Protein AF-A0A8K1FUI1-F1 (afdb_monomer)

InterPro domains:
  IPR002654 Glycosyl transferase, family 25 [PF01755] (24-207)
  IPR002654 Glycosyl transferase, family 25 [cd06532] (44-208)
  IPR050757 Collagen-modifying Glycosyltransferase 25 [PTHR10730] (6-256)

Organism: NCBI:txid364589

Solvent-accessible surface area (backbone atoms only — not comparable to full-atom values): 14942 Å² total; per-residue (Å²): 132,82,75,80,87,71,82,58,95,86,59,90,70,81,84,71,71,61,39,45,86,89,35,74,42,28,40,34,40,35,47,80,88,43,54,69,39,48,56,52,46,54,51,52,30,49,75,68,27,40,46,67,46,81,37,79,29,46,59,19,84,77,56,50,72,69,58,42,49,75,67,47,50,30,67,34,87,88,61,49,42,90,88,77,69,37,67,86,42,47,22,30,52,11,50,33,54,33,55,49,52,51,32,51,48,32,48,76,72,61,32,64,35,31,38,41,32,46,47,61,52,41,74,39,88,63,39,67,62,55,50,46,54,46,53,50,39,35,59,76,62,69,57,86,66,14,34,33,37,29,16,67,44,70,75,51,78,89,57,86,65,48,68,42,88,88,36,76,49,33,26,42,67,62,37,39,35,60,69,47,20,33,40,38,21,31,66,27,27,45,53,58,55,74,60,51,45,46,65,45,34,64,46,51,34,54,44,54,24,33,33,45,68,34,47,88,52,65,72,68,44,66,79,49,88,74,39,81,46,44,55,34,25,44,48,75,61,40,35,44,66,68,58,54,91,74,41,95,88,53,80,67,77,44,58,56,92,89,70,64,72,63,83,87,80,117

Nearest PDB structures (foldseek):
  6wmo-assembly1_B  TM=5.244E-01  e=2.301E-04  Homo sapiens
  7jhn-assembly1_A  TM=5.207E-01  e=5.665E-04  Homo sapiens
  8tjc-assembly1_C  TM=4.744E-01  e=6.041E-04  Homo sapiens
  6wmn-assembly2_C  TM=4.768E-01  e=1.923E-03  Homo sapiens
  7jho-assembly2_B  TM=4.595E-01  e=1.011E-03  Homo sapiens

Structure (mmCIF, N/CA/C/O backbone):
data_AF-A0A8K1FUI1-F1
#
_entry.id   AF-A0A8K1FUI1-F1
#
loop_
_atom_site.group_PDB
_atom_site.id
_atom_site.type_symbol
_atom_site.label_atom_id
_atom_site.label_alt_id
_atom_site.label_comp_id
_atom_site.label_asym_id
_atom_site.label_entity_id
_atom_site.label_seq_id
_atom_site.pdbx_PDB_ins_code
_atom_site.Cartn_x
_atom_site.Cartn_y
_atom_site.Cartn_z
_atom_site.occupancy
_atom_site.B_iso_or_equiv
_atom_site.auth_seq_id
_atom_site.auth_comp_id
_atom_site.auth_asym_id
_atom_site.auth_atom_id
_atom_site.pdbx_PDB_model_num
ATOM 1 N N . LYS A 1 1 ? 28.527 -2.328 15.184 1.00 50.19 1 LYS A N 1
ATOM 2 C CA . LYS A 1 1 ? 27.088 -2.296 15.543 1.00 50.19 1 LYS A CA 1
ATOM 3 C C . LYS A 1 1 ? 26.972 -2.859 16.947 1.00 50.19 1 LYS A C 1
ATOM 5 O O . LYS A 1 1 ? 27.453 -3.965 17.151 1.00 50.19 1 LYS A O 1
ATOM 10 N N . LEU A 1 2 ? 26.447 -2.089 17.898 1.00 39.97 2 LEU A N 1
ATOM 11 C CA . LEU A 1 2 ? 26.121 -2.625 19.220 1.00 39.97 2 LEU A CA 1
ATOM 12 C C . LEU A 1 2 ? 25.032 -3.701 19.054 1.00 39.97 2 LEU A C 1
ATOM 14 O O . LEU A 1 2 ? 24.206 -3.565 18.142 1.00 39.97 2 LEU A O 1
ATOM 18 N N . PRO A 1 3 ? 25.048 -4.776 19.859 1.00 51.31 3 PRO A N 1
ATOM 19 C CA . PRO A 1 3 ? 23.951 -5.735 19.874 1.00 51.31 3 PRO A CA 1
ATOM 20 C C . PRO A 1 3 ? 22.634 -5.011 20.210 1.00 51.31 3 PRO A C 1
ATOM 22 O O . PRO A 1 3 ? 22.671 -3.943 20.832 1.00 51.31 3 PRO A O 1
ATOM 25 N N . PRO A 1 4 ? 21.471 -5.539 19.780 1.00 59.66 4 PRO A N 1
ATOM 26 C CA . PRO A 1 4 ? 20.183 -5.022 20.231 1.00 59.66 4 PRO A CA 1
ATOM 27 C C . PRO A 1 4 ? 20.194 -4.933 21.758 1.00 59.66 4 PRO A C 1
ATOM 29 O O . PRO A 1 4 ? 20.679 -5.855 22.410 1.00 59.66 4 PRO A O 1
ATOM 32 N N . ALA A 1 5 ? 19.700 -3.831 22.324 1.00 69.12 5 ALA A N 1
ATOM 33 C CA . ALA A 1 5 ? 19.534 -3.743 23.767 1.00 69.12 5 ALA A CA 1
ATOM 34 C C . ALA A 1 5 ? 18.577 -4.861 24.200 1.00 69.12 5 ALA A C 1
ATOM 36 O O . ALA A 1 5 ? 17.404 -4.852 23.824 1.00 69.12 5 ALA A O 1
ATOM 37 N N . GLU A 1 6 ? 19.094 -5.855 24.917 1.00 68.88 6 GLU A N 1
ATOM 38 C CA . GLU A 1 6 ? 18.266 -6.918 25.471 1.00 68.88 6 GLU A CA 1
ATOM 39 C C . GLU A 1 6 ? 17.552 -6.403 26.728 1.00 68.88 6 GLU A C 1
ATOM 41 O O . GLU A 1 6 ? 18.125 -5.600 27.476 1.00 68.88 6 GLU A O 1
ATOM 46 N N . PRO A 1 7 ? 16.300 -6.826 26.977 1.00 68.44 7 PRO A N 1
ATOM 47 C CA . PRO A 1 7 ? 15.613 -6.497 28.215 1.00 68.44 7 PRO A CA 1
ATOM 48 C C . PRO A 1 7 ? 16.452 -6.933 29.418 1.00 68.44 7 PRO A C 1
ATOM 50 O O . PRO A 1 7 ? 17.009 -8.031 29.435 1.00 68.44 7 PRO A O 1
ATOM 53 N N . SER A 1 8 ? 16.527 -6.083 30.445 1.00 76.81 8 SER A N 1
ATOM 54 C CA . SER A 1 8 ? 17.173 -6.467 31.700 1.00 76.81 8 SER A CA 1
ATOM 55 C C . SER A 1 8 ? 16.480 -7.710 32.269 1.00 76.81 8 SER A C 1
ATOM 57 O O . SER A 1 8 ? 15.255 -7.693 32.406 1.00 76.81 8 SER A O 1
ATOM 59 N N . PRO A 1 9 ? 17.227 -8.745 32.694 1.00 74.69 9 PRO A N 1
ATOM 60 C CA . PRO A 1 9 ? 16.634 -9.929 33.319 1.00 74.69 9 PRO A CA 1
ATOM 61 C C . PRO A 1 9 ? 15.945 -9.605 34.657 1.00 74.69 9 PRO A C 1
ATOM 63 O O . PRO A 1 9 ? 15.230 -10.439 35.202 1.00 74.69 9 PRO A O 1
ATOM 66 N N . HIS A 1 10 ? 16.144 -8.391 35.183 1.00 80.38 10 HIS A N 1
ATOM 67 C CA . HIS A 1 10 ? 15.559 -7.903 36.431 1.00 80.38 10 HIS A CA 1
ATOM 68 C C . HIS A 1 10 ? 14.267 -7.100 36.227 1.00 80.38 10 HIS A C 1
ATOM 70 O O . HIS A 1 10 ? 13.685 -6.630 37.203 1.00 80.38 10 HIS A O 1
ATOM 76 N N . VAL A 1 11 ? 13.825 -6.901 34.981 1.00 77.44 11 VAL A N 1
ATOM 77 C CA . VAL A 1 11 ? 12.587 -6.182 34.671 1.00 77.44 11 VAL A CA 1
ATOM 78 C C . VAL A 1 11 ? 11.584 -7.177 34.112 1.00 77.44 11 VAL A C 1
ATOM 80 O O . VAL A 1 11 ? 11.725 -7.669 32.996 1.00 77.44 11 VAL A O 1
ATOM 83 N N . TRP A 1 12 ? 10.548 -7.465 34.896 1.00 75.50 12 TRP A N 1
ATOM 84 C CA . TRP A 1 12 ? 9.407 -8.218 34.402 1.00 75.50 12 TRP A CA 1
ATOM 85 C C . TRP A 1 12 ? 8.519 -7.294 33.570 1.00 75.50 12 TRP A C 1
ATOM 87 O O . TRP A 1 12 ? 7.981 -6.309 34.077 1.00 75.50 12 TRP A O 1
ATOM 97 N N . VAL A 1 13 ? 8.374 -7.616 32.289 1.00 71.31 13 VAL A N 1
ATOM 98 C CA . VAL A 1 13 ? 7.429 -6.959 31.385 1.00 71.31 13 VAL A CA 1
ATOM 99 C C . VAL A 1 13 ? 6.337 -7.981 31.064 1.00 71.31 13 VAL A C 1
ATOM 101 O O . VAL A 1 13 ? 6.674 -9.090 30.641 1.00 71.31 13 VAL A O 1
ATOM 104 N N . PRO A 1 14 ? 5.044 -7.657 31.261 1.00 73.56 14 PRO A N 1
ATOM 105 C CA . PRO A 1 14 ? 3.962 -8.547 30.865 1.00 73.56 14 PRO A CA 1
ATOM 106 C C . PRO A 1 14 ? 4.088 -8.942 29.384 1.00 73.56 14 PRO A C 1
ATOM 108 O O . PRO A 1 14 ? 4.427 -8.084 28.560 1.00 73.56 14 PRO A O 1
ATOM 111 N N . PRO A 1 15 ? 3.788 -10.200 29.011 1.00 74.31 15 PRO A N 1
ATOM 112 C CA . PRO A 1 15 ? 3.730 -10.592 27.610 1.00 74.31 15 PRO A CA 1
ATOM 113 C C . PRO A 1 15 ? 2.749 -9.694 26.853 1.00 74.31 15 PRO A C 1
ATOM 115 O O . PRO A 1 15 ? 1.592 -9.550 27.253 1.00 74.31 15 PRO A O 1
ATOM 118 N N . LYS A 1 16 ? 3.203 -9.086 25.754 1.00 82.44 16 LYS A N 1
ATOM 119 C CA . LYS A 1 16 ? 2.325 -8.296 24.887 1.00 82.44 16 LYS A CA 1
ATOM 120 C C . LYS A 1 16 ? 1.349 -9.231 24.180 1.00 82.44 16 LYS A C 1
ATOM 122 O O . LYS A 1 16 ? 1.766 -10.163 23.493 1.00 82.44 16 LYS A O 1
ATOM 127 N N . VAL A 1 17 ? 0.054 -8.975 24.346 1.00 89.81 17 VAL A N 1
ATOM 128 C CA . VAL A 1 17 ? -0.991 -9.642 23.565 1.00 89.81 17 VAL A CA 1
ATOM 129 C C . VAL A 1 17 ? -0.983 -9.025 22.174 1.00 89.81 17 VAL A C 1
ATOM 131 O O . VAL A 1 17 ? -1.063 -7.805 22.038 1.00 89.81 17 VAL A O 1
ATOM 134 N N . LEU A 1 18 ? -0.837 -9.867 21.154 1.00 96.00 18 LEU A N 1
ATOM 135 C CA . LEU A 1 18 ? -0.866 -9.426 19.767 1.00 96.00 18 LEU A CA 1
ATOM 136 C C . LEU A 1 18 ? -2.294 -9.504 19.239 1.00 96.00 18 LEU A C 1
ATOM 138 O O . LEU A 1 18 ? -2.961 -10.525 19.397 1.00 96.00 18 LEU A O 1
ATOM 142 N N . ASP A 1 19 ? -2.730 -8.455 18.557 1.00 97.25 19 ASP A N 1
ATOM 143 C CA . ASP A 1 19 ? -4.001 -8.432 17.841 1.00 97.25 19 ASP A CA 1
ATOM 144 C C . ASP A 1 19 ? -3.846 -7.766 16.469 1.00 97.25 19 ASP A C 1
ATOM 146 O O . ASP A 1 19 ? -2.745 -7.430 16.033 1.00 97.25 19 ASP A O 1
ATOM 150 N N . LYS A 1 20 ? -4.960 -7.596 15.760 1.00 98.12 20 LYS A N 1
ATOM 151 C CA . LYS A 1 20 ? -4.993 -6.988 14.427 1.00 98.12 20 LYS A CA 1
ATOM 152 C C . LYS A 1 20 ? -5.564 -5.570 14.431 1.00 98.12 20 LYS A C 1
ATOM 154 O O . LYS A 1 20 ? -5.939 -5.078 13.378 1.00 98.12 20 LYS A O 1
ATOM 159 N N . MET A 1 21 ? -5.666 -4.912 15.590 1.00 96.62 21 MET A N 1
ATOM 160 C CA . MET A 1 21 ? -6.203 -3.545 15.739 1.00 96.62 21 MET A CA 1
ATOM 161 C C . MET A 1 21 ? -7.600 -3.341 15.123 1.00 96.62 21 MET A C 1
ATOM 163 O O . MET A 1 21 ? -7.906 -2.270 14.609 1.00 96.62 21 MET A O 1
ATOM 167 N N . GLY A 1 22 ? -8.431 -4.386 15.114 1.00 96.38 22 GLY A N 1
ATOM 1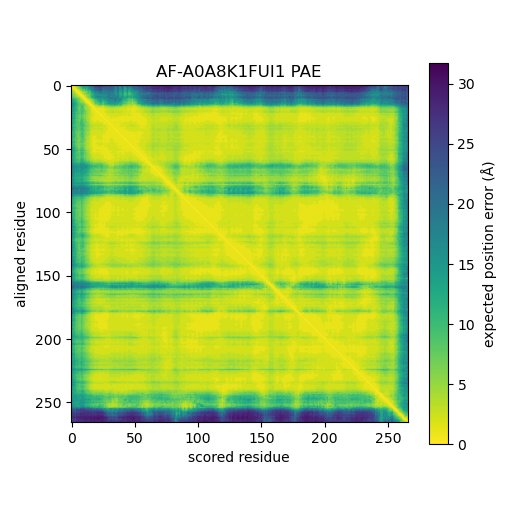68 C CA . GLY A 1 22 ? -9.753 -4.366 14.483 1.00 96.38 22 GLY A CA 1
ATOM 169 C C . GLY A 1 22 ? -9.766 -4.700 12.987 1.00 96.38 22 GLY A C 1
ATOM 170 O O . GLY A 1 22 ? -10.851 -4.875 12.438 1.00 96.38 22 GLY A O 1
ATOM 171 N N . PHE A 1 23 ? -8.613 -4.837 12.326 1.00 98.50 23 PHE A N 1
ATOM 172 C 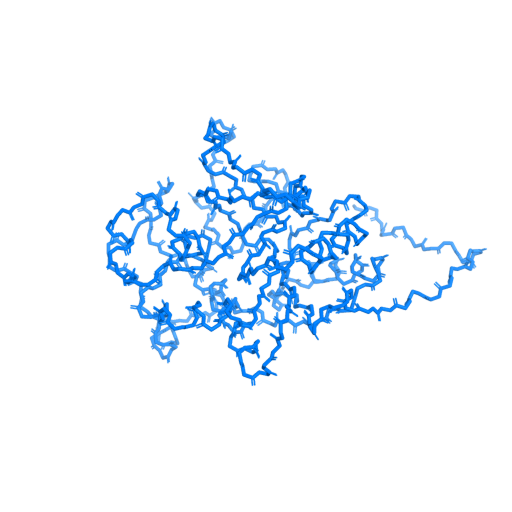CA . PHE A 1 23 ? -8.528 -5.319 10.945 1.00 98.50 23 PHE A CA 1
ATOM 173 C C . PHE A 1 23 ? -8.701 -6.840 10.862 1.00 98.50 23 PHE A C 1
ATOM 175 O O . PHE A 1 23 ? -8.344 -7.569 11.789 1.00 98.50 23 PHE A O 1
ATOM 182 N N . ASP A 1 24 ? -9.195 -7.338 9.728 1.00 98.69 24 ASP A N 1
ATOM 183 C CA . ASP A 1 24 ? -9.358 -8.782 9.520 1.00 98.69 24 ASP A CA 1
ATOM 184 C C . ASP A 1 24 ? -7.999 -9.478 9.332 1.00 98.69 24 ASP A C 1
ATOM 186 O O . ASP A 1 24 ? -7.785 -10.619 9.761 1.00 98.69 24 ASP A O 1
ATOM 190 N N . GLU A 1 25 ? -7.050 -8.771 8.711 1.00 98.81 25 GLU A N 1
ATOM 191 C CA . GLU A 1 25 ? -5.670 -9.208 8.522 1.00 98.81 25 GLU A CA 1
ATOM 192 C C . GLU A 1 25 ? -4.709 -8.015 8.456 1.00 98.81 25 GLU A C 1
ATOM 194 O O . GLU A 1 25 ? -5.036 -6.947 7.932 1.00 98.81 25 GLU A O 1
ATOM 199 N N . VAL A 1 26 ? -3.500 -8.224 8.972 1.00 98.81 26 VAL A N 1
ATOM 200 C CA . VAL A 1 26 ? -2.376 -7.297 8.829 1.00 98.81 26 VAL A CA 1
ATOM 201 C C . VAL A 1 26 ? -1.293 -8.020 8.042 1.00 98.81 26 VAL A C 1
ATOM 203 O O . VAL A 1 26 ? -0.678 -8.950 8.549 1.00 98.81 26 VAL A O 1
ATOM 206 N N . PHE A 1 27 ? -1.064 -7.628 6.799 1.00 98.88 27 PHE A N 1
ATOM 207 C CA . PHE A 1 27 ? -0.074 -8.235 5.920 1.00 98.88 27 PHE A CA 1
ATOM 208 C C . PHE A 1 27 ? 1.280 -7.535 6.054 1.00 98.88 27 PHE A C 1
ATOM 210 O O . PHE A 1 27 ? 1.350 -6.308 6.063 1.00 98.88 27 PHE A O 1
ATOM 217 N N . LEU A 1 28 ? 2.356 -8.319 6.105 1.00 98.75 28 LEU A N 1
ATOM 218 C CA . LEU A 1 28 ? 3.733 -7.839 5.996 1.00 98.75 28 LEU A CA 1
ATOM 219 C C . LEU A 1 28 ? 4.387 -8.475 4.767 1.00 98.75 28 LEU A C 1
ATOM 221 O O . LEU A 1 28 ? 4.707 -9.665 4.782 1.00 98.75 28 LEU A O 1
ATOM 225 N N . ILE A 1 29 ? 4.576 -7.676 3.721 1.00 98.62 29 ILE A N 1
ATOM 226 C CA . ILE A 1 29 ? 5.268 -8.057 2.491 1.00 98.62 29 ILE A CA 1
ATOM 227 C C . ILE A 1 29 ? 6.772 -7.990 2.751 1.00 98.62 29 ILE A C 1
ATOM 229 O O . ILE A 1 29 ? 7.298 -6.962 3.172 1.00 98.62 29 ILE A O 1
ATOM 233 N N . ASN A 1 30 ? 7.471 -9.098 2.516 1.00 98.19 30 ASN A N 1
ATOM 234 C CA . ASN A 1 30 ? 8.914 -9.188 2.711 1.00 98.19 30 ASN A CA 1
ATOM 235 C C . ASN A 1 30 ? 9.529 -10.159 1.703 1.00 98.19 30 ASN A C 1
ATOM 237 O O . ASN A 1 30 ? 9.025 -11.266 1.500 1.00 98.19 30 ASN A O 1
ATOM 241 N N . LEU A 1 31 ? 10.652 -9.766 1.105 1.00 97.00 31 LEU A N 1
ATOM 242 C CA . LEU A 1 31 ? 11.457 -10.671 0.287 1.00 97.00 31 LEU A CA 1
ATOM 243 C C . LEU A 1 31 ? 12.110 -11.729 1.175 1.00 97.00 31 LEU A C 1
ATOM 245 O O . LEU A 1 31 ? 12.765 -11.390 2.161 1.00 97.00 31 LEU A O 1
ATOM 249 N N . LEU A 1 32 ? 12.042 -13.002 0.771 1.00 95.69 32 LEU A N 1
ATOM 250 C CA . LEU A 1 32 ? 12.603 -14.120 1.541 1.00 95.69 32 LEU A CA 1
ATOM 251 C C . LEU A 1 32 ? 14.088 -13.915 1.902 1.00 95.69 32 LEU A C 1
ATOM 253 O O . LEU A 1 32 ? 14.518 -14.249 3.009 1.00 95.69 32 LEU A O 1
ATOM 257 N N . ARG A 1 33 ? 14.863 -13.311 0.990 1.00 94.88 33 ARG A N 1
ATOM 258 C CA . ARG A 1 33 ? 16.290 -13.001 1.183 1.00 94.88 33 ARG A CA 1
ATOM 259 C C . ARG A 1 33 ? 16.565 -11.855 2.171 1.00 94.88 33 ARG A C 1
ATOM 261 O O . ARG A 1 33 ? 17.688 -11.740 2.653 1.00 94.88 33 ARG A O 1
ATOM 268 N N . ARG A 1 34 ? 15.574 -11.013 2.500 1.00 95.31 34 ARG A N 1
ATOM 269 C CA . ARG A 1 34 ? 15.693 -9.866 3.425 1.00 95.31 34 ARG A CA 1
ATOM 270 C C . ARG A 1 34 ? 15.322 -10.260 4.856 1.00 95.31 34 ARG A C 1
ATOM 272 O O . ARG A 1 34 ? 14.441 -9.675 5.492 1.00 95.31 34 ARG A O 1
ATOM 279 N N . SER A 1 35 ? 16.001 -11.283 5.376 1.00 96.00 35 SER A N 1
ATOM 280 C CA . SER A 1 35 ? 15.796 -11.774 6.747 1.00 96.00 35 SER A CA 1
ATOM 281 C C . SER A 1 35 ? 16.163 -10.730 7.813 1.00 96.00 35 SER A C 1
ATOM 283 O O . SER A 1 35 ? 15.585 -10.735 8.904 1.00 96.00 35 SER A O 1
ATOM 285 N N . ASP A 1 36 ? 17.065 -9.802 7.478 1.00 94.38 36 ASP A N 1
ATOM 286 C CA . ASP A 1 36 ? 17.429 -8.621 8.263 1.00 94.38 36 ASP A CA 1
ATOM 287 C C . ASP A 1 36 ? 16.216 -7.707 8.496 1.00 94.38 36 ASP A C 1
ATOM 289 O O . ASP A 1 36 ? 15.866 -7.417 9.647 1.00 94.38 36 ASP A O 1
ATOM 293 N N . ARG A 1 37 ? 15.533 -7.313 7.411 1.00 95.25 37 ARG A N 1
ATOM 294 C CA . ARG A 1 37 ? 14.346 -6.450 7.453 1.00 95.25 37 ARG A CA 1
ATOM 295 C C . ARG A 1 37 ? 13.165 -7.156 8.100 1.00 95.25 37 ARG A C 1
ATOM 297 O O . ARG A 1 37 ? 12.533 -6.578 8.984 1.00 95.25 37 ARG A O 1
ATOM 304 N N . ARG A 1 38 ? 12.950 -8.434 7.769 1.00 96.75 38 ARG A N 1
ATOM 305 C CA . ARG A 1 38 ? 11.930 -9.278 8.407 1.00 96.75 38 ARG A CA 1
ATOM 306 C C . ARG A 1 38 ? 12.082 -9.303 9.923 1.00 96.75 38 ARG A C 1
ATOM 308 O 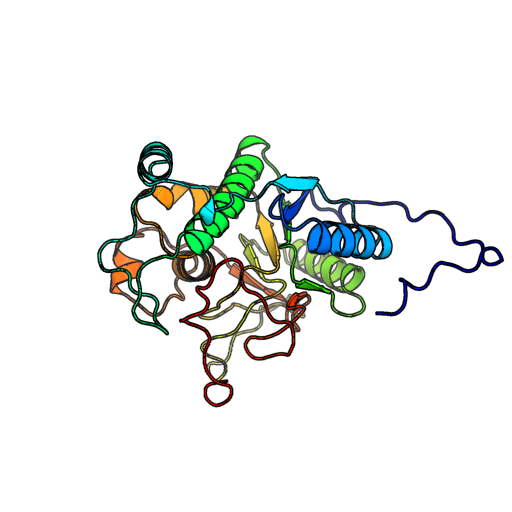O . ARG A 1 38 ? 11.130 -9.030 10.645 1.00 96.75 38 ARG A O 1
ATOM 315 N N . SER A 1 39 ? 13.285 -9.599 10.413 1.00 96.62 39 SER A N 1
ATOM 316 C CA . SER A 1 39 ? 13.547 -9.705 11.853 1.00 96.62 39 SER A CA 1
ATOM 317 C C . SER A 1 39 ? 13.332 -8.373 12.571 1.00 96.62 39 SER A C 1
ATOM 319 O O . SER A 1 39 ? 12.818 -8.347 13.687 1.00 96.62 39 SER A O 1
ATOM 321 N N . ARG A 1 40 ? 13.713 -7.258 11.934 1.00 96.00 40 ARG A N 1
ATOM 322 C CA . ARG A 1 40 ? 13.450 -5.909 12.448 1.00 96.00 40 ARG A CA 1
ATOM 323 C C . ARG A 1 40 ? 11.948 -5.643 12.548 1.00 96.00 40 ARG A C 1
ATOM 325 O O . ARG A 1 40 ? 11.487 -5.291 13.626 1.00 96.00 40 ARG A O 1
ATOM 332 N N . MET A 1 41 ? 11.202 -5.857 11.465 1.00 97.56 41 MET A N 1
ATOM 333 C CA . MET A 1 41 ? 9.764 -5.587 11.421 1.00 97.56 41 MET A CA 1
ATOM 334 C C . MET A 1 41 ? 8.965 -6.460 12.381 1.00 97.56 41 MET A C 1
ATOM 336 O O . MET A 1 41 ? 8.105 -5.936 13.080 1.00 97.56 41 MET A O 1
ATOM 340 N N . LEU A 1 42 ? 9.274 -7.756 12.488 1.00 97.12 42 LEU A N 1
ATOM 341 C CA . LEU A 1 42 ? 8.593 -8.641 13.438 1.00 97.12 42 LEU A CA 1
ATOM 342 C C . LEU A 1 42 ? 8.799 -8.192 14.890 1.00 97.12 42 LEU A C 1
ATOM 344 O O . LEU A 1 42 ? 7.834 -8.155 15.647 1.00 97.12 42 LEU A O 1
ATOM 348 N N . ARG A 1 43 ? 10.019 -7.777 15.265 1.00 95.38 43 ARG A N 1
ATOM 349 C CA . ARG A 1 43 ? 10.269 -7.192 16.593 1.00 95.38 43 ARG A CA 1
ATOM 350 C C . ARG A 1 43 ? 9.490 -5.895 16.788 1.00 95.38 43 ARG A C 1
ATOM 352 O O . ARG A 1 43 ? 8.842 -5.726 17.810 1.00 95.38 43 ARG A O 1
ATOM 359 N N . THR A 1 44 ? 9.508 -4.992 15.809 1.00 96.00 44 THR A N 1
ATOM 360 C CA . THR A 1 44 ? 8.771 -3.724 15.903 1.00 96.00 44 THR A CA 1
ATOM 361 C C . THR A 1 44 ? 7.261 -3.940 16.038 1.00 96.00 44 THR A C 1
ATOM 363 O O . THR A 1 44 ? 6.631 -3.300 16.873 1.00 96.00 44 THR A O 1
ATOM 366 N N . LEU A 1 45 ? 6.675 -4.865 15.277 1.00 96.94 45 LEU A N 1
ATOM 367 C CA . LEU A 1 45 ? 5.250 -5.191 15.363 1.00 96.94 45 LEU A CA 1
ATOM 368 C C . LEU A 1 45 ? 4.900 -5.868 16.693 1.00 96.94 45 LEU A C 1
ATOM 370 O O . LEU A 1 45 ? 3.879 -5.531 17.286 1.00 96.94 45 LEU A O 1
ATOM 374 N N . GLN A 1 46 ? 5.775 -6.734 17.212 1.00 95.50 46 GLN A N 1
ATOM 375 C CA . GLN A 1 46 ? 5.635 -7.296 18.556 1.00 95.50 46 GLN A CA 1
ATOM 376 C C . GLN A 1 46 ? 5.629 -6.194 19.625 1.00 95.50 46 GLN A C 1
ATOM 378 O O . GLN A 1 46 ? 4.779 -6.205 20.515 1.00 95.50 46 GLN A O 1
ATOM 383 N N . GLU A 1 47 ? 6.516 -5.200 19.510 1.00 93.81 47 GLU A N 1
ATOM 384 C CA . GLU A 1 47 ? 6.531 -4.047 20.412 1.00 93.81 47 GLU A CA 1
ATOM 385 C C . GLU A 1 47 ? 5.260 -3.190 20.305 1.00 93.81 47 GLU A C 1
ATOM 387 O O . GLU A 1 47 ? 4.805 -2.638 21.308 1.00 93.81 47 GLU A O 1
ATOM 392 N N . LEU A 1 48 ? 4.649 -3.115 19.125 1.00 95.31 48 LEU A N 1
ATOM 393 C CA . LEU A 1 48 ? 3.379 -2.419 18.903 1.00 95.31 48 LEU A CA 1
ATOM 394 C C . LEU A 1 48 ? 2.142 -3.261 19.273 1.00 95.31 48 LEU A C 1
ATOM 396 O O . LEU A 1 48 ? 1.023 -2.752 19.202 1.00 95.31 48 LEU A O 1
ATOM 400 N N . GLY A 1 49 ? 2.315 -4.530 19.661 1.00 96.38 49 GLY A N 1
ATOM 401 C CA . GLY A 1 49 ? 1.202 -5.439 19.945 1.00 96.38 49 GLY A CA 1
ATOM 402 C C . GLY A 1 49 ? 0.409 -5.844 18.696 1.00 96.38 49 GLY A C 1
ATOM 403 O O . GLY A 1 49 ? -0.786 -6.111 18.785 1.00 96.38 49 GLY A O 1
ATOM 404 N N . ILE A 1 50 ? 1.041 -5.839 17.520 1.00 97.88 50 ILE A N 1
ATOM 405 C CA . ILE A 1 50 ? 0.400 -6.115 16.229 1.00 97.88 50 ILE A CA 1
ATOM 406 C C . ILE A 1 50 ? 0.786 -7.518 15.761 1.00 97.88 50 ILE A C 1
ATOM 408 O O . ILE A 1 50 ? 1.962 -7.876 15.748 1.00 97.88 50 ILE A O 1
ATOM 412 N N . SER A 1 51 ? -0.207 -8.305 15.353 1.00 98.06 51 SER A N 1
ATOM 413 C CA . SER A 1 51 ? -0.055 -9.650 14.799 1.00 98.06 51 SER A CA 1
ATOM 414 C C . SER A 1 51 ? -0.055 -9.604 13.266 1.00 98.06 51 SER A C 1
ATOM 416 O O . SER A 1 51 ? -1.122 -9.434 12.671 1.00 98.06 51 SER A O 1
ATOM 418 N N . PRO A 1 52 ? 1.110 -9.734 12.601 1.00 98.12 52 PRO A N 1
ATOM 419 C CA . PRO A 1 52 ? 1.166 -9.785 11.148 1.00 98.12 52 PRO A CA 1
ATOM 420 C C . PRO A 1 52 ? 1.025 -11.206 10.596 1.00 98.12 52 PRO A C 1
ATOM 422 O O . PRO A 1 52 ? 1.553 -12.173 11.149 1.00 98.12 52 PRO A O 1
ATOM 425 N N . LYS A 1 53 ? 0.447 -11.302 9.401 1.00 98.56 53 LYS A N 1
ATOM 426 C CA . LYS A 1 53 ? 0.644 -12.402 8.464 1.00 98.56 53 LYS A CA 1
ATOM 427 C C . LYS A 1 53 ? 1.786 -12.046 7.512 1.00 98.56 53 LYS A C 1
ATOM 429 O O . LYS A 1 53 ? 1.708 -11.066 6.772 1.00 98.56 53 LYS A O 1
ATOM 434 N N . LEU A 1 54 ? 2.836 -12.862 7.499 1.00 98.38 54 LEU A N 1
ATOM 435 C CA . LEU A 1 54 ? 3.910 -12.726 6.516 1.00 98.38 54 LEU A CA 1
ATOM 436 C C . LEU A 1 54 ? 3.417 -13.103 5.117 1.00 98.38 54 LEU A C 1
ATOM 438 O O . LEU A 1 54 ? 2.772 -14.136 4.930 1.00 98.38 54 LEU A O 1
ATOM 442 N N . VAL A 1 55 ? 3.778 -12.276 4.142 1.00 98.19 55 VAL A N 1
ATOM 443 C CA . VAL A 1 55 ? 3.579 -12.519 2.716 1.00 98.19 55 VAL A CA 1
ATOM 444 C C . VAL A 1 55 ? 4.950 -12.563 2.067 1.00 98.19 55 VAL A C 1
ATOM 446 O O . VAL A 1 55 ? 5.688 -11.577 2.081 1.00 98.19 55 VAL A O 1
ATOM 449 N N . GLU A 1 56 ? 5.294 -13.720 1.508 1.00 97.88 56 GLU A N 1
ATOM 450 C CA . GLU A 1 56 ? 6.529 -13.869 0.750 1.00 97.88 56 GLU A CA 1
ATOM 451 C C . GLU A 1 56 ? 6.430 -13.056 -0.543 1.00 97.88 56 GLU A C 1
ATOM 453 O O . GLU A 1 56 ? 5.644 -13.369 -1.448 1.00 97.88 56 GLU A O 1
ATOM 458 N N . ALA A 1 57 ? 7.211 -11.980 -0.595 1.00 97.25 57 ALA A N 1
ATOM 459 C CA . ALA A 1 57 ? 7.282 -11.107 -1.748 1.00 97.25 57 ALA A CA 1
ATOM 460 C C . ALA A 1 57 ? 7.929 -11.835 -2.929 1.00 97.25 57 ALA A C 1
ATOM 462 O O . ALA A 1 57 ? 8.829 -12.663 -2.774 1.00 97.25 57 ALA A O 1
ATOM 463 N N . VAL A 1 58 ? 7.478 -11.493 -4.129 1.00 96.19 58 VAL A N 1
ATOM 464 C CA . VAL A 1 58 ? 8.057 -11.978 -5.375 1.00 96.19 58 VAL A CA 1
ATOM 465 C C . VAL A 1 58 ? 9.404 -11.300 -5.590 1.00 96.19 58 VAL A C 1
ATOM 467 O O . VAL A 1 58 ? 9.475 -10.086 -5.775 1.00 96.19 58 VAL A O 1
ATOM 470 N N . ASP A 1 59 ? 10.476 -12.090 -5.603 1.00 95.38 59 ASP A N 1
ATOM 471 C CA . ASP A 1 59 ? 11.799 -11.592 -5.965 1.00 95.38 59 ASP A CA 1
ATOM 472 C C . ASP A 1 59 ? 11.880 -11.386 -7.476 1.00 95.38 59 ASP A C 1
ATOM 474 O O . ASP A 1 59 ? 12.091 -12.319 -8.251 1.00 95.38 59 ASP A O 1
ATOM 478 N N . GLY A 1 60 ? 11.711 -10.135 -7.888 1.00 93.25 60 GLY A N 1
ATOM 479 C CA . GLY A 1 60 ? 11.781 -9.733 -9.282 1.00 93.25 60 GLY A CA 1
ATOM 480 C C . GLY A 1 60 ? 13.095 -10.096 -9.971 1.00 93.25 60 GLY A C 1
ATOM 481 O O . GLY A 1 60 ? 13.093 -10.402 -11.158 1.00 93.25 60 GLY A O 1
ATOM 482 N N . LEU A 1 61 ? 14.213 -10.127 -9.235 1.00 90.88 61 LEU A N 1
ATOM 483 C CA . LEU A 1 61 ? 15.518 -10.505 -9.792 1.00 90.88 61 LEU A CA 1
ATOM 484 C C . LEU A 1 61 ? 15.630 -12.012 -10.055 1.00 90.88 61 LEU A C 1
ATOM 486 O O . LEU A 1 61 ? 16.486 -12.431 -10.830 1.00 90.88 61 LEU A O 1
ATOM 490 N N . ALA A 1 62 ? 14.781 -12.820 -9.416 1.00 90.56 62 ALA A N 1
ATOM 491 C CA . ALA A 1 62 ? 14.702 -14.259 -9.639 1.00 90.56 62 ALA A CA 1
ATOM 492 C C . ALA A 1 62 ? 13.734 -14.635 -10.777 1.00 90.56 62 ALA A C 1
ATOM 494 O O . ALA A 1 62 ? 13.689 -15.801 -11.172 1.00 90.56 62 ALA A O 1
ATOM 495 N N . LEU A 1 63 ? 12.962 -13.674 -11.303 1.00 88.62 63 LEU A N 1
ATOM 496 C CA . LEU A 1 63 ? 12.052 -13.901 -12.421 1.00 88.62 63 LEU A CA 1
ATOM 497 C C . LEU A 1 63 ? 12.789 -13.825 -13.758 1.00 88.62 63 LEU A C 1
ATOM 499 O O . LEU A 1 63 ? 13.500 -12.865 -14.050 1.00 88.62 63 LEU A O 1
ATOM 503 N N . ASN A 1 64 ? 12.544 -14.811 -14.616 1.00 86.50 64 ASN A N 1
ATOM 504 C CA . ASN A 1 64 ? 12.918 -14.747 -16.025 1.00 86.50 64 ASN A CA 1
ATOM 505 C C . ASN A 1 64 ? 11.723 -14.356 -16.913 1.00 86.50 64 ASN A C 1
ATOM 507 O O . ASN A 1 64 ? 10.565 -14.408 -16.493 1.00 86.50 64 ASN A O 1
ATOM 511 N N . SER A 1 65 ? 11.996 -14.004 -18.172 1.00 83.12 65 SER A N 1
ATOM 512 C CA . SER A 1 65 ? 10.977 -13.526 -19.116 1.00 83.12 65 SER A CA 1
ATOM 513 C C . SER A 1 65 ? 9.818 -14.507 -19.322 1.00 83.12 65 SER A C 1
ATOM 515 O O . SER A 1 65 ? 8.673 -14.073 -19.381 1.00 83.12 65 SER A O 1
ATOM 517 N N . SER A 1 66 ? 10.086 -15.817 -19.362 1.00 86.62 66 SER A N 1
ATOM 518 C CA . SER A 1 66 ? 9.031 -16.828 -19.535 1.00 86.62 66 SER A CA 1
ATOM 519 C C . SER A 1 66 ? 8.101 -16.923 -18.322 1.00 86.62 66 SER A C 1
ATOM 521 O O . SER A 1 66 ? 6.899 -17.109 -18.477 1.00 86.62 66 SER A O 1
ATOM 523 N N . GLN A 1 67 ? 8.630 -16.735 -17.107 1.00 87.69 67 GLN A N 1
ATOM 524 C CA . GLN A 1 67 ? 7.818 -16.698 -15.888 1.00 87.69 67 GLN A CA 1
ATOM 525 C C . GLN A 1 67 ? 6.961 -15.432 -15.832 1.00 87.69 67 GLN A C 1
ATOM 527 O O . GLN A 1 67 ? 5.793 -15.506 -15.467 1.00 87.69 67 GLN A O 1
ATOM 532 N N . VAL A 1 68 ? 7.522 -14.284 -16.220 1.00 87.56 68 VAL A N 1
ATOM 533 C CA . VAL A 1 68 ? 6.788 -13.012 -16.311 1.00 87.56 68 VAL A CA 1
ATOM 534 C C . VAL A 1 68 ? 5.627 -13.136 -17.305 1.00 87.56 68 VAL A C 1
ATOM 536 O O . VAL A 1 68 ? 4.495 -12.780 -16.978 1.00 87.56 68 VAL A O 1
ATOM 539 N N . GLU A 1 69 ? 5.873 -13.720 -18.480 1.00 85.56 69 GLU A N 1
ATOM 540 C CA . GLU A 1 69 ? 4.837 -13.959 -19.489 1.00 85.56 69 GLU A CA 1
ATOM 541 C C . GLU A 1 69 ? 3.771 -14.957 -19.010 1.00 85.56 69 GLU A C 1
ATOM 543 O O . GLU A 1 69 ? 2.578 -14.705 -19.175 1.00 85.56 69 GLU A O 1
ATOM 548 N N . ALA A 1 70 ? 4.173 -16.048 -18.350 1.00 89.06 70 ALA A N 1
ATOM 549 C CA . ALA A 1 70 ? 3.249 -17.033 -17.784 1.00 89.06 70 ALA A CA 1
ATOM 550 C C . ALA A 1 70 ? 2.350 -16.450 -16.679 1.00 89.06 70 ALA A C 1
ATOM 552 O O . ALA A 1 70 ? 1.224 -16.907 -16.491 1.00 89.06 70 ALA A O 1
ATOM 553 N N . LEU A 1 71 ? 2.821 -15.418 -15.971 1.00 90.12 71 LEU A N 1
ATOM 554 C CA . LEU A 1 71 ? 2.027 -14.643 -15.013 1.00 90.12 71 LEU A CA 1
ATOM 555 C C . LEU A 1 71 ? 1.075 -13.644 -15.696 1.00 90.12 71 LEU A C 1
ATOM 557 O O . LEU A 1 71 ? 0.347 -12.932 -15.010 1.00 90.12 71 LEU A O 1
ATOM 561 N N . GLY A 1 72 ? 1.073 -13.573 -17.031 1.00 91.69 72 GLY A N 1
ATOM 562 C CA . GLY A 1 72 ? 0.252 -12.647 -17.808 1.00 91.69 72 GLY A CA 1
ATOM 563 C C . GLY A 1 72 ? 0.732 -11.199 -17.735 1.00 91.69 72 GLY A C 1
ATOM 564 O O . GLY A 1 72 ? -0.024 -10.293 -18.084 1.00 91.69 72 GLY A O 1
ATOM 565 N N . VAL A 1 73 ? 1.966 -10.969 -17.275 1.00 93.56 73 VAL A N 1
ATOM 566 C CA . VAL A 1 73 ? 2.508 -9.622 -17.110 1.00 93.56 73 VAL A CA 1
ATOM 567 C C . VAL A 1 73 ? 2.893 -9.050 -18.468 1.00 93.56 73 VAL A C 1
ATOM 569 O O . VAL A 1 73 ? 3.768 -9.562 -19.165 1.00 93.56 73 VAL A O 1
ATOM 572 N N . ARG A 1 74 ? 2.256 -7.939 -18.825 1.00 92.56 74 ARG A N 1
ATOM 573 C CA . ARG A 1 74 ? 2.591 -7.095 -19.967 1.00 92.56 74 ARG A CA 1
ATOM 574 C C . ARG A 1 74 ? 2.731 -5.672 -19.467 1.00 92.56 74 ARG A C 1
ATOM 576 O O . ARG A 1 74 ? 1.841 -5.157 -18.798 1.00 92.56 74 ARG A O 1
ATOM 583 N N . MET A 1 75 ? 3.854 -5.041 -19.782 1.00 92.00 75 MET A N 1
ATOM 584 C CA . MET A 1 75 ? 4.068 -3.637 -19.442 1.00 92.00 75 MET A CA 1
ATOM 585 C C . MET A 1 75 ? 3.081 -2.764 -20.219 1.00 92.00 75 MET A C 1
ATOM 587 O O . MET A 1 75 ? 2.765 -3.065 -21.374 1.00 92.00 75 MET A O 1
ATOM 591 N N . LEU A 1 76 ? 2.610 -1.682 -19.599 1.00 93.31 76 LEU A N 1
ATOM 592 C CA . LEU A 1 76 ? 1.810 -0.681 -20.297 1.00 93.31 76 LEU A CA 1
ATOM 593 C C . LEU A 1 76 ? 2.615 -0.133 -21.496 1.00 93.31 76 LEU A C 1
ATOM 595 O O . LEU A 1 76 ? 3.757 0.306 -21.310 1.00 93.31 76 LEU A O 1
ATOM 599 N N . PRO A 1 77 ? 2.073 -0.180 -22.728 1.00 89.00 77 PRO A N 1
ATOM 600 C CA . PRO A 1 77 ? 2.760 0.347 -23.901 1.00 89.00 77 PRO A CA 1
ATOM 601 C C . PRO A 1 77 ? 3.171 1.805 -23.695 1.00 89.00 77 PRO A C 1
ATOM 603 O O . PRO A 1 77 ? 2.401 2.600 -23.174 1.00 89.00 77 PRO A O 1
ATOM 606 N N . GLY A 1 78 ? 4.399 2.147 -24.085 1.00 86.38 78 GLY A N 1
ATOM 607 C CA . GLY A 1 78 ? 4.908 3.514 -23.952 1.00 86.38 78 GLY A CA 1
ATOM 608 C C . GLY A 1 78 ? 5.346 3.912 -22.542 1.00 86.38 78 GLY A C 1
ATOM 609 O O . GLY A 1 78 ? 5.991 4.948 -22.413 1.00 86.38 78 GLY A O 1
ATOM 610 N N . TYR A 1 79 ? 5.109 3.089 -21.508 1.00 90.38 79 TYR A N 1
ATOM 611 C CA . TYR A 1 79 ? 5.527 3.441 -20.154 1.00 90.38 79 TYR A CA 1
ATOM 612 C C . TYR A 1 79 ? 7.033 3.724 -20.077 1.00 90.38 79 TYR A C 1
ATOM 614 O O . TYR A 1 79 ? 7.892 2.940 -20.517 1.00 90.38 79 TYR A O 1
ATOM 622 N N . ARG A 1 80 ? 7.332 4.868 -19.474 1.00 87.06 80 ARG A N 1
ATOM 623 C CA . ARG A 1 80 ? 8.650 5.301 -19.039 1.00 87.06 80 ARG A CA 1
ATOM 624 C C . ARG A 1 80 ? 8.500 5.877 -17.644 1.00 87.06 80 ARG A C 1
ATOM 626 O O . ARG A 1 80 ? 7.612 6.697 -17.421 1.00 87.06 80 ARG A O 1
ATOM 633 N N . ASP A 1 81 ? 9.379 5.443 -16.751 1.00 80.31 81 ASP A N 1
ATOM 634 C CA . ASP A 1 81 ? 9.529 6.032 -15.429 1.00 80.31 81 ASP A CA 1
ATOM 635 C C . ASP A 1 81 ? 9.716 7.557 -15.568 1.00 80.31 81 ASP A C 1
ATOM 637 O O . ASP A 1 81 ? 10.619 7.973 -16.304 1.00 80.31 81 ASP A O 1
ATOM 641 N N . PRO A 1 82 ? 8.887 8.386 -14.908 1.00 75.81 82 PRO A N 1
ATOM 642 C CA . PRO A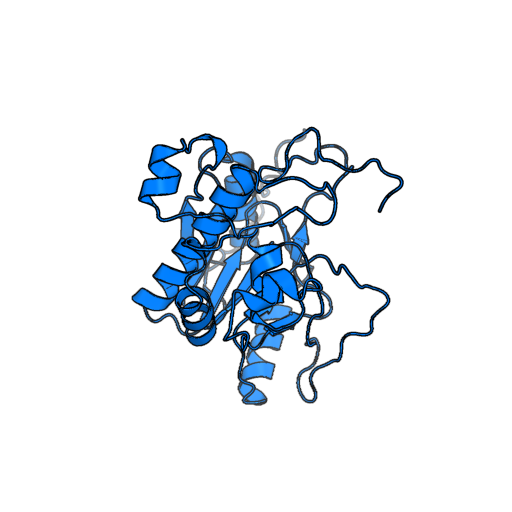 1 82 ? 8.912 9.841 -15.069 1.00 75.81 82 PRO A CA 1
ATOM 643 C C . PRO A 1 82 ? 10.237 10.503 -14.684 1.00 75.81 82 PRO A C 1
ATOM 645 O O . PRO A 1 82 ? 10.547 11.578 -15.192 1.00 75.81 82 PRO A O 1
ATOM 648 N N . PHE A 1 83 ? 11.014 9.874 -13.799 1.00 75.38 83 PHE A N 1
ATOM 649 C CA . PHE A 1 83 ? 12.243 10.448 -13.250 1.00 75.38 83 PHE A CA 1
ATOM 650 C C . PHE A 1 83 ? 13.491 10.035 -14.034 1.00 75.38 83 PHE A C 1
ATOM 652 O O . PHE A 1 83 ? 14.376 10.851 -14.269 1.00 75.38 83 PHE A O 1
ATOM 659 N N . HIS A 1 84 ? 13.561 8.782 -14.482 1.00 75.81 84 HIS A N 1
ATOM 660 C CA . HIS A 1 84 ? 14.754 8.214 -15.115 1.00 75.81 84 HIS A CA 1
ATOM 661 C C . HIS A 1 84 ? 14.546 7.834 -16.587 1.00 75.81 84 HIS A C 1
ATOM 663 O O . HIS A 1 84 ? 15.487 7.382 -17.241 1.00 75.81 84 HIS A O 1
ATOM 669 N N . GLY A 1 85 ? 13.325 7.950 -17.120 1.00 79.69 85 GLY A N 1
ATOM 670 C CA . GLY A 1 85 ? 13.018 7.649 -18.520 1.00 79.69 85 GLY A CA 1
ATOM 671 C C . GLY A 1 85 ? 13.237 6.182 -18.905 1.00 79.69 85 GLY A C 1
ATOM 672 O O . GLY A 1 85 ? 13.542 5.883 -20.061 1.00 79.69 85 GLY A O 1
ATOM 673 N N . ARG A 1 86 ? 13.119 5.251 -17.949 1.00 83.31 86 ARG A N 1
ATOM 674 C CA . ARG A 1 86 ? 13.403 3.813 -18.132 1.00 83.31 86 ARG A CA 1
ATOM 675 C C . ARG A 1 86 ? 12.130 2.954 -18.110 1.00 83.31 86 ARG A C 1
ATOM 677 O O . ARG A 1 86 ? 11.117 3.395 -17.576 1.00 83.31 86 ARG A O 1
ATOM 684 N N . PRO A 1 87 ? 12.145 1.726 -18.661 1.00 86.56 87 PRO A N 1
ATOM 685 C CA . PRO A 1 87 ? 11.062 0.764 -18.440 1.00 86.56 87 PRO A CA 1
ATOM 686 C C . PRO A 1 87 ? 11.034 0.257 -16.983 1.00 86.56 87 PRO A C 1
ATOM 688 O O . PRO A 1 87 ? 11.923 0.581 -16.186 1.00 86.56 87 PRO A O 1
ATOM 691 N N . LEU A 1 88 ? 10.036 -0.576 -16.657 1.00 89.00 88 LEU A N 1
ATOM 692 C CA . LEU A 1 88 ? 9.929 -1.229 -15.347 1.00 89.00 88 LEU A CA 1
ATOM 693 C C . LEU A 1 88 ? 11.185 -2.057 -15.062 1.00 89.00 88 LEU A C 1
ATOM 695 O O . LEU A 1 88 ? 11.635 -2.831 -15.914 1.00 89.00 88 LEU A O 1
ATOM 699 N N . THR A 1 89 ? 11.726 -1.939 -13.853 1.00 91.19 89 THR A N 1
ATOM 700 C CA . THR A 1 89 ? 12.740 -2.876 -13.374 1.00 91.19 89 THR A CA 1
ATOM 701 C C . THR A 1 89 ? 12.095 -4.220 -13.024 1.00 91.19 89 THR A C 1
ATOM 703 O O . THR A 1 89 ? 10.906 -4.291 -12.699 1.00 91.19 89 THR A O 1
ATOM 706 N N . PRO A 1 90 ? 12.882 -5.308 -12.982 1.00 92.00 90 PRO A N 1
ATOM 707 C CA . PRO A 1 90 ? 12.399 -6.560 -12.415 1.00 92.00 90 PRO A CA 1
ATOM 708 C C . PRO A 1 90 ? 11.943 -6.397 -10.956 1.00 92.00 90 PRO A C 1
ATOM 710 O O . PRO A 1 90 ? 10.936 -6.978 -10.567 1.00 92.00 90 PRO A O 1
ATOM 713 N N . GLY A 1 91 ? 12.634 -5.570 -10.162 1.00 93.56 91 GLY A N 1
ATOM 714 C CA . GLY A 1 91 ? 12.261 -5.278 -8.774 1.00 93.56 91 GLY A CA 1
ATOM 715 C C . GLY A 1 91 ? 10.877 -4.630 -8.643 1.00 93.56 91 GLY A C 1
ATOM 716 O O . GLY A 1 91 ? 10.087 -5.054 -7.805 1.00 93.56 91 GLY A O 1
ATOM 717 N N . GLU A 1 92 ? 10.539 -3.677 -9.515 1.00 94.94 92 GLU A N 1
ATOM 718 C CA . GLU A 1 92 ? 9.206 -3.059 -9.593 1.00 94.94 92 GLU A CA 1
ATOM 719 C C . GLU A 1 92 ? 8.131 -4.079 -9.984 1.00 94.94 92 GLU A C 1
ATOM 721 O O . GLU A 1 92 ? 7.053 -4.089 -9.390 1.00 94.94 92 GLU A O 1
ATOM 726 N N . VAL A 1 93 ? 8.434 -4.992 -10.917 1.00 95.19 93 VAL A N 1
ATOM 727 C CA . VAL A 1 93 ? 7.535 -6.106 -11.272 1.00 95.19 93 VAL A CA 1
ATOM 728 C C . VAL A 1 93 ? 7.296 -7.019 -10.064 1.00 95.19 93 VAL A C 1
ATOM 730 O O . VAL A 1 93 ? 6.154 -7.369 -9.765 1.00 95.19 93 VAL A O 1
ATOM 733 N N . GLY A 1 94 ? 8.356 -7.384 -9.336 1.00 96.75 94 GLY A N 1
ATOM 734 C CA . GLY A 1 94 ? 8.263 -8.197 -8.120 1.00 96.75 94 GLY A CA 1
ATOM 735 C C . GLY A 1 94 ? 7.449 -7.517 -7.015 1.00 96.75 94 GLY A C 1
ATOM 736 O O . GLY A 1 94 ? 6.571 -8.142 -6.413 1.00 96.75 94 GLY A O 1
ATOM 737 N N . CYS A 1 95 ? 7.669 -6.218 -6.802 1.00 97.06 95 CYS A N 1
ATOM 738 C CA . CYS A 1 95 ? 6.879 -5.412 -5.876 1.00 97.06 95 CYS A CA 1
ATOM 739 C C . CYS A 1 95 ? 5.394 -5.433 -6.267 1.00 97.06 95 CYS A C 1
ATOM 741 O O . CYS A 1 95 ? 4.557 -5.874 -5.477 1.00 97.06 95 CYS A O 1
ATOM 743 N N . PHE A 1 96 ? 5.068 -5.102 -7.521 1.00 97.88 96 PHE A N 1
ATOM 744 C CA . PHE A 1 96 ? 3.687 -5.106 -8.004 1.00 97.88 96 PHE A CA 1
ATOM 745 C C . PHE A 1 96 ? 2.999 -6.457 -7.785 1.00 97.88 96 PHE A C 1
ATOM 747 O O . PHE A 1 96 ? 1.901 -6.522 -7.233 1.00 97.88 96 PHE A O 1
ATOM 754 N N . LEU A 1 97 ? 3.649 -7.556 -8.182 1.00 97.88 97 LEU A N 1
ATOM 755 C CA . LEU A 1 97 ? 3.096 -8.904 -8.032 1.00 97.88 97 LEU A CA 1
ATOM 756 C C . LEU A 1 97 ? 2.869 -9.282 -6.562 1.00 97.88 97 LEU A C 1
ATOM 758 O O . LEU A 1 97 ? 1.926 -10.012 -6.255 1.00 97.88 97 LEU A O 1
ATOM 762 N N . SER A 1 98 ? 3.699 -8.775 -5.649 1.00 98.31 98 SER A N 1
ATOM 763 C CA . SER A 1 98 ? 3.546 -8.996 -4.207 1.00 98.31 98 SER A CA 1
ATOM 764 C C . SER A 1 98 ? 2.290 -8.316 -3.664 1.00 98.31 98 SER A C 1
ATOM 766 O O . SER A 1 98 ? 1.489 -8.963 -2.989 1.00 98.31 98 SER A O 1
ATOM 768 N N . HIS A 1 99 ? 2.058 -7.050 -4.025 1.00 98.69 99 HIS A N 1
ATOM 769 C CA . HIS A 1 99 ? 0.826 -6.340 -3.669 1.00 98.69 99 HIS A CA 1
ATOM 770 C C . HIS A 1 99 ? -0.403 -6.964 -4.339 1.00 98.69 99 HIS A C 1
ATOM 772 O O . HIS A 1 99 ? -1.422 -7.177 -3.681 1.00 98.69 99 HIS A O 1
ATOM 778 N N . PHE A 1 100 ? -0.292 -7.353 -5.611 1.00 98.69 100 PHE A N 1
ATOM 779 C CA . PHE A 1 100 ? -1.365 -8.022 -6.345 1.00 98.69 100 PHE A CA 1
ATOM 780 C C . PHE A 1 100 ? -1.821 -9.315 -5.656 1.00 98.69 100 PHE A C 1
ATOM 782 O O . PHE A 1 100 ? -3.023 -9.529 -5.496 1.00 98.69 100 PHE A O 1
ATOM 789 N N . ARG A 1 101 ? -0.886 -10.143 -5.164 1.00 98.56 101 ARG A N 1
ATOM 790 C CA . ARG A 1 101 ? -1.209 -11.348 -4.374 1.00 98.56 101 ARG A CA 1
ATOM 791 C C . ARG A 1 101 ? -1.981 -11.019 -3.097 1.00 98.56 101 ARG A C 1
ATOM 793 O O . ARG A 1 101 ? -2.928 -11.729 -2.766 1.00 98.56 101 ARG A O 1
ATOM 800 N N . VAL A 1 102 ? -1.620 -9.938 -2.404 1.00 98.88 102 VAL A N 1
ATOM 801 C CA . VAL A 1 102 ? -2.365 -9.472 -1.223 1.00 98.88 102 VAL A CA 1
ATOM 802 C C . VAL A 1 102 ? -3.786 -9.058 -1.605 1.00 98.88 102 VAL A C 1
ATOM 804 O O . VAL A 1 102 ? -4.736 -9.461 -0.937 1.00 98.88 102 VAL A O 1
ATOM 807 N N . TRP A 1 103 ? -3.966 -8.319 -2.703 1.00 98.88 103 TRP A N 1
ATOM 808 C CA . TRP A 1 103 ? -5.300 -7.928 -3.176 1.00 98.88 103 TRP A CA 1
ATOM 809 C C . TRP A 1 103 ? -6.152 -9.147 -3.546 1.00 98.88 103 TRP A C 1
ATOM 811 O O . TRP A 1 103 ? -7.325 -9.211 -3.171 1.00 98.88 103 TRP A O 1
ATOM 821 N N . GLN A 1 104 ? -5.564 -10.135 -4.233 1.00 98.81 104 GLN A N 1
ATOM 822 C CA . GLN A 1 104 ? -6.225 -11.406 -4.543 1.00 98.81 104 GLN A CA 1
ATOM 823 C C . GLN A 1 104 ? -6.666 -12.130 -3.274 1.00 98.81 104 GLN A C 1
ATOM 825 O O . GLN A 1 104 ? -7.799 -12.599 -3.203 1.00 98.81 104 GLN A O 1
ATOM 830 N N . GLU A 1 105 ? -5.799 -12.194 -2.263 1.00 98.88 105 GLU A N 1
ATOM 831 C CA . GLU A 1 105 ? -6.123 -12.846 -1.001 1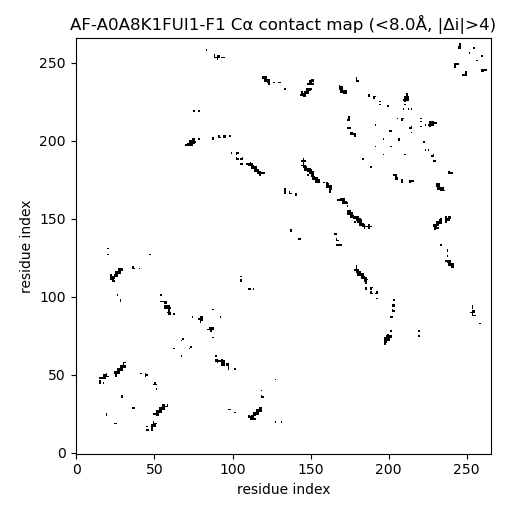.00 98.88 105 GLU A CA 1
ATOM 832 C C . GLU A 1 105 ? -7.261 -12.128 -0.259 1.00 98.88 105 GLU A C 1
ATOM 834 O O . GLU A 1 105 ? -8.200 -12.787 0.191 1.00 98.88 105 GLU A O 1
ATOM 839 N N . ILE A 1 106 ? -7.217 -10.794 -0.177 1.00 98.88 106 ILE A N 1
ATOM 840 C CA . ILE A 1 106 ? -8.288 -9.976 0.413 1.00 98.88 106 ILE A CA 1
ATOM 841 C C . ILE A 1 106 ? -9.623 -10.274 -0.273 1.00 98.88 106 ILE A C 1
ATOM 843 O O . ILE A 1 106 ? -10.617 -10.556 0.399 1.00 98.88 106 ILE A O 1
ATOM 847 N N . ALA A 1 107 ? -9.642 -10.270 -1.609 1.00 98.88 107 ALA A N 1
ATOM 848 C CA . ALA A 1 107 ? -10.847 -10.525 -2.387 1.00 98.88 107 ALA A CA 1
ATOM 849 C C . ALA A 1 107 ? -11.365 -11.963 -2.229 1.00 98.88 107 ALA A C 1
ATOM 851 O O . ALA A 1 107 ? -12.572 -12.154 -2.068 1.00 98.88 107 ALA A O 1
ATOM 852 N N . ALA A 1 108 ? -10.468 -12.954 -2.253 1.00 98.81 108 ALA A N 1
ATOM 853 C CA . ALA A 1 108 ? -10.806 -14.372 -2.158 1.00 98.81 108 ALA A CA 1
ATOM 854 C C . ALA A 1 108 ? -11.325 -14.761 -0.767 1.00 98.81 108 ALA A C 1
ATOM 856 O O . ALA A 1 108 ? -12.258 -15.553 -0.658 1.00 98.81 108 ALA A O 1
ATOM 857 N N . ARG A 1 109 ? -10.745 -14.190 0.295 1.00 98.69 109 ARG A N 1
ATOM 858 C CA . ARG A 1 109 ? -11.167 -14.425 1.685 1.00 98.69 109 ARG A CA 1
ATOM 859 C C . ARG A 1 109 ? -12.323 -13.524 2.125 1.00 98.69 109 ARG A C 1
ATOM 861 O O . ARG A 1 109 ? -12.892 -13.770 3.182 1.00 98.69 109 ARG A O 1
ATOM 868 N N . GLY A 1 110 ? -12.661 -12.492 1.351 1.00 98.69 110 GLY A N 1
ATOM 869 C CA . GLY A 1 110 ? -13.708 -11.535 1.706 1.00 98.69 110 GLY A CA 1
ATOM 870 C C . GLY A 1 110 ? -13.349 -10.660 2.911 1.00 98.69 110 GLY A C 1
ATOM 871 O O . GLY A 1 110 ? -14.232 -10.349 3.703 1.00 98.69 110 GLY A 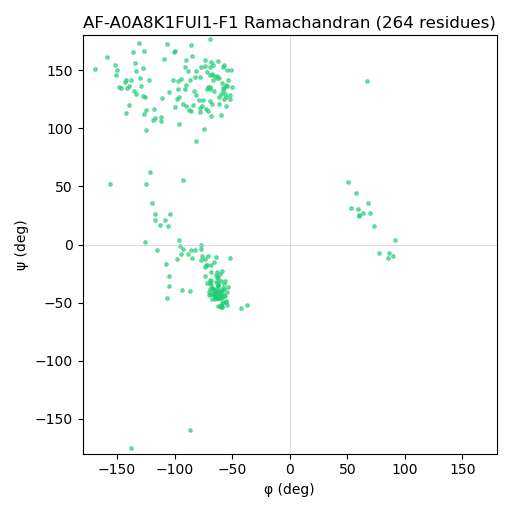O 1
ATOM 872 N N . LEU A 1 111 ? -12.073 -10.284 3.064 1.00 98.81 111 LEU A N 1
ATOM 873 C CA . LEU A 1 111 ? -11.607 -9.460 4.188 1.00 98.81 111 LEU A CA 1
ATOM 874 C C . LEU A 1 111 ? -12.126 -8.028 4.026 1.00 98.81 111 LEU A C 1
ATOM 876 O O . LEU A 1 111 ? -11.746 -7.349 3.074 1.00 98.81 111 LEU A O 1
ATOM 880 N N . GLY A 1 112 ? -12.987 -7.577 4.938 1.00 98.56 112 GLY A N 1
ATOM 881 C CA . GLY A 1 112 ? -13.645 -6.273 4.898 1.00 98.56 112 GLY A CA 1
ATOM 882 C C . GLY A 1 112 ? -12.655 -5.114 4.958 1.00 98.56 112 GLY A C 1
ATOM 883 O O . GLY A 1 112 ? -12.741 -4.195 4.139 1.00 98.56 112 GLY A O 1
ATOM 884 N N . ARG A 1 113 ? -11.680 -5.190 5.870 1.00 98.25 113 ARG A N 1
ATOM 885 C CA . ARG A 1 113 ? -10.579 -4.221 5.987 1.00 98.25 113 ARG A CA 1
ATOM 886 C C . ARG A 1 113 ? -9.266 -4.913 6.329 1.00 98.25 113 ARG A C 1
ATOM 888 O O . ARG A 1 113 ? -9.198 -5.768 7.209 1.00 98.25 113 ARG A O 1
ATOM 895 N N . SER A 1 114 ? -8.199 -4.529 5.642 1.00 98.88 114 SER A N 1
ATOM 896 C CA . SER A 1 114 ? -6.857 -5.083 5.838 1.00 98.88 114 SER A CA 1
ATOM 897 C C . SER A 1 114 ? -5.807 -3.985 5.912 1.00 98.88 114 SER A C 1
ATOM 899 O O . SER A 1 114 ? -5.947 -2.947 5.267 1.00 98.88 114 SER A O 1
ATOM 901 N N . LEU A 1 115 ? -4.738 -4.233 6.665 1.00 98.75 115 LEU A N 1
ATOM 902 C CA . LEU A 1 115 ? -3.521 -3.423 6.623 1.00 98.75 115 LEU A CA 1
ATOM 903 C C . LEU A 1 115 ? -2.459 -4.121 5.794 1.00 98.75 115 LEU A C 1
ATOM 905 O O . LEU A 1 115 ? -2.305 -5.335 5.889 1.00 98.75 115 LEU A O 1
ATOM 909 N N . VAL A 1 116 ? -1.706 -3.354 5.016 1.00 98.88 116 VAL A N 1
ATOM 910 C CA . VAL A 1 116 ? -0.576 -3.851 4.233 1.00 98.88 116 VAL A CA 1
ATOM 911 C C . VAL A 1 116 ? 0.649 -3.022 4.582 1.00 98.88 116 VAL A C 1
ATOM 913 O O . VAL A 1 116 ? 0.599 -1.796 4.512 1.00 98.88 116 VAL A O 1
ATOM 916 N N . PHE A 1 117 ? 1.732 -3.694 4.963 1.00 98.69 117 PHE A N 1
ATOM 917 C CA . PHE A 1 117 ? 3.033 -3.100 5.248 1.00 98.69 117 PHE A CA 1
ATOM 918 C C . PHE A 1 117 ? 4.113 -3.709 4.355 1.00 98.69 117 PHE A C 1
ATOM 920 O O . PHE A 1 117 ? 4.135 -4.925 4.151 1.00 98.69 117 PHE A O 1
ATOM 927 N N . GLU A 1 118 ? 5.043 -2.877 3.904 1.00 97.69 118 GLU A N 1
ATOM 928 C CA . GLU A 1 118 ? 6.355 -3.288 3.403 1.00 97.69 118 GLU A CA 1
ATOM 929 C C . GLU A 1 118 ? 7.373 -3.426 4.553 1.00 97.69 118 GLU A C 1
ATOM 931 O O . GLU A 1 118 ? 7.103 -3.099 5.715 1.00 97.69 118 GLU A O 1
ATOM 936 N N . ASP A 1 119 ? 8.560 -3.957 4.250 1.00 95.19 119 ASP A N 1
ATOM 937 C CA . ASP A 1 119 ? 9.546 -4.358 5.257 1.00 95.19 119 ASP A CA 1
ATOM 938 C C . ASP A 1 119 ? 10.594 -3.291 5.624 1.00 95.19 119 ASP A C 1
ATOM 940 O O . ASP A 1 119 ? 11.400 -3.490 6.545 1.00 95.19 119 ASP A O 1
ATOM 944 N N . ASP A 1 120 ? 10.583 -2.142 4.954 1.00 92.94 120 ASP A N 1
ATOM 945 C CA . ASP A 1 120 ? 11.603 -1.092 5.023 1.00 92.94 120 ASP A CA 1
ATOM 946 C C . ASP A 1 120 ? 11.084 0.245 5.582 1.00 92.94 120 ASP A C 1
ATOM 948 O O . ASP A 1 120 ? 11.739 1.284 5.463 1.00 92.94 120 ASP A O 1
ATOM 952 N N . LEU A 1 121 ? 9.974 0.193 6.321 1.00 94.88 121 LEU A N 1
ATOM 953 C CA . LEU A 1 121 ? 9.346 1.339 6.980 1.00 94.88 121 LEU A CA 1
ATOM 954 C C . LEU A 1 121 ? 9.648 1.447 8.484 1.00 94.88 121 LEU A C 1
ATOM 956 O O . LEU A 1 121 ? 10.105 0.501 9.132 1.00 94.88 121 LEU A O 1
ATOM 960 N N . ARG A 1 122 ? 9.354 2.602 9.073 1.00 95.94 122 ARG A N 1
ATOM 961 C CA . ARG A 1 122 ? 9.288 2.862 10.515 1.00 95.94 122 ARG A CA 1
ATOM 962 C C . ARG A 1 122 ? 7.947 3.501 10.865 1.00 95.94 122 ARG A C 1
ATOM 964 O O . ARG A 1 122 ? 7.347 4.190 10.044 1.00 95.94 122 ARG A O 1
ATOM 971 N N . PHE A 1 123 ? 7.507 3.272 12.095 1.00 97.62 123 PHE A N 1
ATOM 972 C CA . PHE A 1 123 ? 6.228 3.749 12.610 1.00 97.62 123 PHE A CA 1
ATOM 973 C C . PHE A 1 123 ? 6.404 5.080 13.338 1.00 97.62 123 PHE A C 1
ATOM 975 O O . PHE A 1 123 ? 7.404 5.280 14.031 1.00 97.62 123 PHE A O 1
ATOM 982 N N . GLU A 1 124 ? 5.427 5.968 13.191 1.00 96.50 124 GLU A N 1
ATOM 983 C CA . GLU A 1 124 ? 5.337 7.205 13.965 1.00 96.50 124 GLU A CA 1
ATOM 984 C C . GLU A 1 124 ? 5.023 6.915 15.441 1.00 96.50 124 GLU A C 1
ATOM 986 O O . GLU A 1 124 ? 4.455 5.873 15.795 1.00 96.50 124 GLU A O 1
ATOM 991 N N . VAL A 1 125 ? 5.370 7.848 16.327 1.00 93.31 125 VAL A N 1
ATOM 992 C CA . VAL A 1 125 ? 5.009 7.749 17.741 1.00 93.31 125 VAL A CA 1
ATOM 993 C C . VAL A 1 125 ? 3.486 7.683 17.869 1.00 93.31 125 VAL A C 1
ATOM 995 O O . VAL A 1 125 ? 2.742 8.367 17.162 1.00 93.31 125 VAL A O 1
ATOM 998 N N . PHE A 1 126 ? 3.016 6.822 18.775 1.00 95.25 126 PHE A N 1
ATOM 999 C CA . PHE A 1 126 ? 1.591 6.563 18.992 1.00 95.25 126 PHE A CA 1
ATOM 1000 C C . PHE A 1 126 ? 0.858 6.014 17.754 1.00 95.25 126 PHE A C 1
ATOM 1002 O O . PHE A 1 126 ? -0.359 6.150 17.659 1.00 95.25 126 PHE A O 1
ATOM 1009 N N . PHE A 1 127 ? 1.571 5.358 16.824 1.00 97.75 127 PHE A N 1
ATOM 1010 C CA . PHE A 1 127 ? 1.001 4.753 15.612 1.00 97.75 127 PHE A CA 1
ATOM 1011 C C . PHE A 1 127 ? -0.320 4.019 15.862 1.00 97.75 127 PHE A C 1
ATOM 1013 O O . PHE A 1 127 ? -1.324 4.319 15.222 1.00 97.75 127 PHE A O 1
ATOM 1020 N N . ARG A 1 128 ? -0.318 3.078 16.816 1.00 96.56 128 ARG A N 1
ATOM 1021 C CA . ARG A 1 128 ? -1.471 2.220 17.101 1.00 96.56 128 ARG A CA 1
ATOM 1022 C C . ARG A 1 128 ? -2.699 3.040 17.492 1.00 96.56 128 ARG A C 1
ATOM 1024 O O . ARG A 1 128 ? -3.733 2.900 16.857 1.00 96.56 128 ARG A O 1
ATOM 1031 N N . SER A 1 129 ? -2.580 3.913 18.493 1.00 96.69 129 SER A N 1
ATOM 1032 C CA . SER A 1 129 ? -3.716 4.713 18.962 1.00 96.69 129 SER A CA 1
ATOM 1033 C C . SER A 1 129 ? -4.192 5.708 17.906 1.00 96.69 129 SER A C 1
ATOM 1035 O O . SER A 1 129 ? -5.392 5.865 17.738 1.00 96.69 129 SER A O 1
ATOM 1037 N N . ARG A 1 130 ? -3.274 6.329 17.152 1.00 97.94 130 ARG A N 1
ATOM 1038 C CA . ARG A 1 130 ? -3.632 7.272 16.080 1.00 97.94 130 ARG A CA 1
ATOM 1039 C C . ARG A 1 130 ? -4.360 6.590 14.925 1.00 97.94 130 ARG A C 1
ATOM 1041 O O . ARG A 1 130 ? -5.297 7.160 14.381 1.00 97.94 130 ARG A O 1
ATOM 1048 N N . LEU A 1 131 ? -3.937 5.383 14.546 1.00 98.25 131 LEU A N 1
ATOM 1049 C CA . LEU A 1 131 ? -4.622 4.617 13.510 1.00 98.25 131 LEU A CA 1
ATOM 1050 C C . LEU A 1 131 ? -5.983 4.118 14.000 1.00 98.25 131 LEU A C 1
ATOM 1052 O O . LEU A 1 131 ? -6.953 4.242 13.266 1.00 98.25 131 LEU A O 1
ATOM 1056 N N . THR A 1 132 ? -6.075 3.600 15.228 1.00 97.50 132 THR A N 1
ATOM 1057 C CA . THR A 1 132 ? -7.360 3.191 15.815 1.00 97.50 132 THR A CA 1
ATOM 1058 C C . THR A 1 132 ? -8.348 4.357 15.857 1.00 97.50 132 THR A C 1
ATOM 1060 O O . THR A 1 132 ? -9.441 4.217 15.323 1.00 97.50 132 THR A O 1
ATOM 1063 N N . GLU A 1 133 ? -7.934 5.525 16.360 1.00 97.50 133 GLU A N 1
ATOM 1064 C CA . GLU A 1 133 ? -8.776 6.730 16.394 1.00 97.50 133 GLU A CA 1
ATOM 1065 C C . GLU A 1 133 ? -9.225 7.152 14.984 1.00 97.50 133 GLU A C 1
ATOM 1067 O O . GLU A 1 133 ? -10.380 7.523 14.780 1.00 97.50 133 GLU A O 1
ATOM 1072 N N . LEU A 1 134 ? -8.336 7.080 13.985 1.00 98.06 134 LEU A N 1
ATOM 1073 C CA . LEU A 1 134 ? -8.694 7.391 12.600 1.00 98.06 134 LEU A CA 1
ATOM 1074 C C . LEU A 1 134 ? -9.757 6.427 12.052 1.00 98.06 134 LEU A C 1
ATOM 1076 O O . LEU A 1 134 ? -10.695 6.864 11.387 1.00 98.06 134 LEU A O 1
ATOM 1080 N N . MET A 1 135 ? -9.613 5.126 12.320 1.00 97.94 135 MET A N 1
ATOM 1081 C CA . MET A 1 135 ? -10.578 4.119 11.873 1.00 97.94 135 MET A CA 1
ATOM 1082 C C . MET A 1 135 ? -11.936 4.274 12.567 1.00 97.94 135 MET A C 1
ATOM 1084 O O . MET A 1 135 ? -12.958 4.125 11.904 1.00 97.94 135 MET A O 1
ATOM 1088 N N . GLU A 1 136 ? -11.956 4.619 13.855 1.00 96.69 136 GLU A N 1
ATOM 1089 C CA . GLU A 1 136 ? -13.185 4.914 14.606 1.00 96.69 136 GLU A CA 1
ATOM 1090 C C . GLU A 1 136 ? -13.905 6.144 14.032 1.00 96.69 136 GLU A C 1
ATOM 1092 O O . GLU A 1 136 ? -15.095 6.079 13.737 1.00 96.69 136 GLU A O 1
ATOM 1097 N N . GLN A 1 137 ? -13.181 7.236 13.755 1.00 96.75 137 GLN A N 1
ATOM 1098 C CA . GLN A 1 137 ? -13.778 8.436 13.149 1.00 96.75 137 GLN A CA 1
ATOM 1099 C C . GLN A 1 137 ? -14.352 8.175 11.747 1.00 96.75 137 GLN A C 1
ATOM 1101 O O . GLN A 1 137 ? -15.361 8.770 11.373 1.00 96.75 137 GLN A O 1
ATOM 1106 N N . LEU A 1 138 ? -13.722 7.298 10.959 1.00 96.31 138 LEU A N 1
ATOM 1107 C CA . LEU A 1 138 ? -14.242 6.888 9.650 1.00 96.31 138 LEU A CA 1
ATOM 1108 C C . LEU A 1 138 ? -15.575 6.141 9.772 1.00 96.31 138 LEU A C 1
ATOM 1110 O O . LEU A 1 138 ? -16.493 6.403 8.993 1.00 96.31 138 LEU A O 1
ATOM 1114 N N . GLU A 1 139 ? -15.675 5.232 10.744 1.00 95.25 139 GLU A N 1
ATOM 1115 C CA . GLU A 1 139 ? -16.905 4.492 11.034 1.00 95.25 139 GLU A CA 1
ATOM 1116 C C . GLU A 1 139 ? -18.016 5.425 11.526 1.00 95.25 139 GLU A C 1
ATOM 1118 O O . GLU A 1 139 ? -19.129 5.373 11.003 1.00 95.25 139 GLU A O 1
ATOM 1123 N N . GLU A 1 140 ? -17.714 6.320 12.471 1.00 96.06 140 GLU A N 1
ATOM 1124 C CA . GLU A 1 140 ? -18.666 7.307 13.000 1.00 96.06 140 GLU A CA 1
ATOM 1125 C C . GLU A 1 140 ? -19.189 8.256 11.915 1.00 96.06 140 GLU A C 1
ATOM 1127 O O . GLU A 1 140 ? -20.375 8.589 11.892 1.00 96.06 140 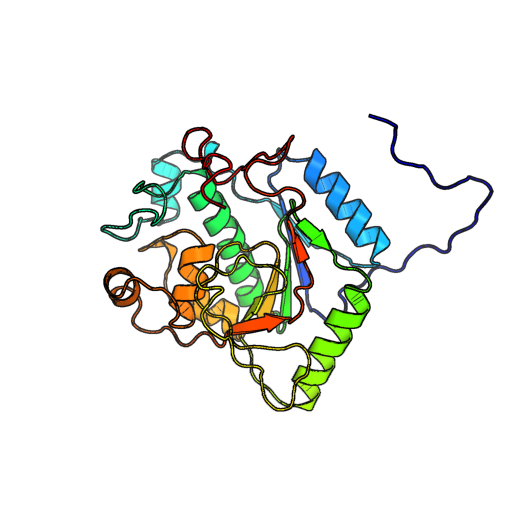GLU A O 1
ATOM 1132 N N . ALA A 1 141 ? -18.320 8.672 10.991 1.00 95.75 141 ALA A N 1
ATOM 1133 C CA . ALA A 1 141 ? -18.697 9.520 9.867 1.00 95.75 141 ALA A CA 1
ATOM 1134 C C . ALA A 1 141 ? -19.497 8.775 8.783 1.00 95.75 141 ALA A C 1
ATOM 1136 O O . ALA A 1 141 ? -20.042 9.423 7.886 1.00 95.75 141 ALA A O 1
ATOM 1137 N N . GLY A 1 142 ? -19.549 7.437 8.823 1.00 95.19 142 GLY A N 1
ATOM 1138 C CA . GLY A 1 142 ? -20.135 6.618 7.761 1.00 95.19 142 GLY A CA 1
ATOM 1139 C C . GLY A 1 142 ? -19.450 6.837 6.409 1.00 95.19 142 GLY A C 1
ATOM 1140 O O . GLY A 1 142 ? -20.109 6.782 5.369 1.00 95.19 142 GLY A O 1
ATOM 1141 N N . LEU A 1 143 ? -18.151 7.159 6.422 1.00 95.50 143 LEU A N 1
ATOM 1142 C CA . LEU A 1 143 ? -17.407 7.489 5.215 1.00 95.50 143 LEU A CA 1
ATOM 1143 C C . LEU A 1 143 ? -16.914 6.211 4.538 1.00 95.50 143 LEU A C 1
ATOM 1145 O O . LEU A 1 143 ? -16.106 5.461 5.086 1.00 95.50 143 LEU A O 1
ATOM 1149 N N . ASP A 1 144 ? -17.356 6.011 3.305 1.00 95.88 144 ASP A N 1
ATOM 1150 C CA . ASP A 1 144 ? -16.827 4.971 2.439 1.00 95.88 144 ASP A CA 1
ATOM 1151 C C . ASP A 1 144 ? -15.363 5.250 2.064 1.00 95.88 144 ASP A C 1
ATOM 1153 O O . ASP A 1 144 ? -14.966 6.386 1.807 1.00 95.88 144 ASP A O 1
ATOM 1157 N N . TRP A 1 145 ? -14.544 4.200 2.006 1.00 98.19 145 TRP A N 1
ATOM 1158 C CA . TRP A 1 145 ? -13.153 4.290 1.569 1.00 98.19 145 TRP A CA 1
ATOM 1159 C C . TRP A 1 145 ? -12.696 2.990 0.902 1.00 98.19 145 TRP A C 1
ATOM 1161 O O . TRP A 1 145 ? -13.160 1.886 1.205 1.00 98.19 145 TRP A O 1
ATOM 1171 N N . ASP A 1 146 ? -11.769 3.120 -0.040 1.00 98.81 146 ASP A N 1
ATOM 1172 C CA . ASP A 1 146 ? -11.119 1.986 -0.692 1.00 98.81 146 ASP A CA 1
ATOM 1173 C C . ASP A 1 146 ? -9.687 1.811 -0.216 1.00 98.81 146 ASP A C 1
ATOM 1175 O O . ASP A 1 146 ? -9.285 0.695 0.109 1.00 98.81 146 ASP A O 1
ATOM 1179 N N . LEU A 1 147 ? -8.935 2.909 -0.151 1.00 98.81 147 LEU A N 1
ATOM 1180 C CA . LEU A 1 147 ? -7.523 2.911 0.202 1.00 98.81 147 LEU A CA 1
ATOM 1181 C C . LEU A 1 147 ? -7.206 4.091 1.117 1.00 98.81 147 LEU A C 1
ATOM 1183 O O . LEU A 1 147 ? -7.632 5.211 0.854 1.00 98.81 147 LEU A O 1
ATOM 1187 N N . ILE A 1 148 ? -6.419 3.857 2.165 1.00 98.75 148 ILE A N 1
ATOM 1188 C CA . ILE A 1 148 ? -5.894 4.925 3.023 1.00 98.75 148 ILE A CA 1
ATOM 1189 C C . ILE A 1 148 ? -4.383 4.772 3.107 1.00 98.75 148 ILE A C 1
ATOM 1191 O O . ILE A 1 148 ? -3.888 3.816 3.705 1.00 98.75 148 ILE A O 1
ATOM 1195 N N . TYR A 1 149 ? -3.639 5.719 2.541 1.00 98.69 149 TYR A N 1
ATOM 1196 C CA . TYR A 1 149 ? -2.193 5.768 2.728 1.00 98.69 149 TYR A CA 1
ATOM 1197 C C . TYR A 1 149 ? -1.843 6.063 4.184 1.00 98.69 149 TYR A C 1
ATOM 1199 O O . TYR A 1 149 ? -2.354 7.013 4.781 1.00 98.69 149 TYR A O 1
ATOM 1207 N N . LEU A 1 150 ? -0.917 5.276 4.729 1.00 98.44 150 LEU A N 1
ATOM 1208 C CA . LEU A 1 150 ? -0.327 5.506 6.047 1.00 98.44 150 LEU A CA 1
ATOM 1209 C C . LEU A 1 150 ? 1.099 6.061 5.929 1.00 98.44 150 LEU A C 1
ATOM 1211 O O . LEU A 1 150 ? 1.532 6.809 6.803 1.00 98.44 150 LEU A O 1
ATOM 1215 N N . GLY A 1 151 ? 1.797 5.752 4.834 1.00 96.81 151 GLY A N 1
ATOM 1216 C CA . GLY A 1 151 ? 3.061 6.369 4.432 1.00 96.81 151 GLY A CA 1
ATOM 1217 C C . GLY A 1 151 ? 3.160 6.452 2.911 1.00 96.81 151 GLY A C 1
ATOM 1218 O O . GLY A 1 151 ? 2.828 5.488 2.226 1.00 96.81 151 GLY A O 1
ATOM 1219 N N . ARG A 1 152 ? 3.591 7.608 2.398 1.00 95.38 152 ARG A N 1
ATOM 1220 C CA . ARG A 1 152 ? 3.766 7.901 0.965 1.00 95.38 152 ARG A CA 1
ATOM 1221 C C . ARG A 1 152 ? 4.729 9.076 0.766 1.00 95.38 152 ARG A C 1
ATOM 1223 O O . ARG A 1 152 ? 4.905 9.882 1.682 1.00 95.38 152 ARG A O 1
ATOM 1230 N N . LYS A 1 153 ? 5.279 9.228 -0.437 1.00 93.88 153 LYS A N 1
ATOM 1231 C CA . LYS A 1 153 ? 5.966 10.439 -0.910 1.00 93.88 153 LYS A CA 1
ATOM 1232 C C . LYS A 1 153 ? 4.988 11.290 -1.707 1.00 93.88 153 LYS A C 1
ATOM 1234 O O . LYS A 1 153 ? 4.385 10.803 -2.656 1.00 93.88 153 LYS A O 1
ATOM 1239 N N . ARG A 1 154 ? 4.836 12.567 -1.356 1.00 92.31 154 ARG A N 1
ATOM 1240 C CA . ARG A 1 154 ? 4.046 13.511 -2.166 1.00 92.31 154 ARG A CA 1
ATOM 1241 C C . ARG A 1 154 ? 4.919 14.004 -3.310 1.00 92.31 154 ARG A C 1
ATOM 1243 O O . ARG A 1 154 ? 6.036 14.441 -3.049 1.00 92.31 154 ARG A O 1
ATOM 1250 N N . LEU A 1 155 ? 4.424 13.933 -4.542 1.00 90.00 155 LEU A N 1
ATOM 1251 C CA . LEU A 1 155 ? 5.167 14.427 -5.708 1.00 90.00 155 LEU A CA 1
ATOM 1252 C C . LEU A 1 155 ? 4.751 15.833 -6.146 1.00 90.00 155 LEU A C 1
ATOM 1254 O O . LEU A 1 155 ? 5.473 16.476 -6.897 1.00 90.00 155 LEU A O 1
ATOM 1258 N N . GLU A 1 156 ? 3.634 16.341 -5.626 1.00 86.25 156 GLU A N 1
ATOM 1259 C CA . GLU A 1 156 ? 3.169 17.713 -5.844 1.00 86.25 156 GLU A CA 1
ATOM 1260 C C . GLU A 1 156 ? 3.029 18.458 -4.495 1.00 86.25 156 GLU A C 1
ATOM 1262 O O . GLU A 1 156 ? 1.914 18.814 -4.118 1.00 86.25 156 GLU A O 1
ATOM 1267 N N . PRO A 1 157 ? 4.111 18.669 -3.714 1.00 77.06 157 PRO A N 1
ATOM 1268 C CA . PRO A 1 157 ? 4.010 19.210 -2.350 1.00 77.06 157 PRO A CA 1
ATOM 1269 C C . PRO A 1 157 ? 3.416 20.625 -2.291 1.00 77.06 157 PRO A C 1
ATOM 1271 O O . PRO A 1 157 ? 2.737 20.966 -1.326 1.00 77.06 157 PRO A O 1
ATOM 1274 N N . GLU A 1 158 ? 3.607 21.420 -3.345 1.00 78.38 158 GLU A N 1
ATOM 1275 C CA . GLU A 1 158 ? 3.048 22.773 -3.466 1.00 78.38 158 GLU A CA 1
ATOM 1276 C C . GLU A 1 158 ? 1.531 22.778 -3.716 1.00 78.38 158 GLU A C 1
ATOM 1278 O O . GLU A 1 158 ? 0.847 23.788 -3.532 1.00 78.38 158 GLU A O 1
ATOM 1283 N N . ARG A 1 159 ? 0.968 21.645 -4.150 1.00 81.62 159 ARG A N 1
ATOM 1284 C CA . ARG A 1 159 ? -0.458 21.521 -4.425 1.00 81.62 159 ARG A CA 1
ATOM 1285 C C . ARG A 1 159 ? -1.187 21.162 -3.137 1.00 81.62 159 ARG A C 1
ATOM 1287 O O . ARG A 1 159 ? -1.028 20.071 -2.599 1.00 81.62 159 ARG A O 1
ATOM 1294 N N . SER A 1 160 ? -2.047 22.063 -2.664 1.00 79.88 160 SER A N 1
ATOM 1295 C CA . SER A 1 160 ? -2.808 21.823 -1.437 1.00 79.88 160 SER A CA 1
ATOM 1296 C C . SER A 1 160 ? -3.724 20.604 -1.567 1.00 79.88 160 SER A C 1
ATOM 1298 O O . SER A 1 160 ? -4.637 20.560 -2.398 1.00 79.88 160 SER A O 1
ATOM 1300 N N . GLU A 1 161 ? -3.511 19.633 -0.688 1.00 89.38 161 GLU A N 1
ATOM 1301 C CA . GLU A 1 161 ? -4.420 18.515 -0.480 1.00 89.38 161 GLU A CA 1
ATOM 1302 C C . GLU A 1 161 ? -5.555 18.934 0.456 1.00 89.38 161 GLU A C 1
ATOM 1304 O O . GLU A 1 161 ? -5.378 19.739 1.371 1.00 89.38 161 GLU A O 1
ATOM 1309 N N . ARG A 1 162 ? -6.757 18.413 0.206 1.00 91.25 162 ARG A N 1
ATOM 1310 C CA . ARG A 1 162 ? -7.955 18.829 0.941 1.00 91.25 162 ARG A CA 1
ATOM 1311 C C . ARG A 1 162 ? -8.248 17.846 2.060 1.00 91.25 162 ARG A C 1
ATOM 1313 O O . ARG A 1 162 ? -8.409 16.655 1.792 1.00 91.25 162 ARG A O 1
ATOM 1320 N N . GLY A 1 163 ? -8.366 18.361 3.282 1.00 94.69 163 GLY A N 1
ATOM 1321 C CA . GLY A 1 163 ? -8.894 17.604 4.413 1.00 94.69 163 GLY A CA 1
ATOM 1322 C C . GLY A 1 163 ? -10.312 17.100 4.137 1.00 94.69 163 GLY A C 1
ATOM 1323 O O . GLY A 1 163 ? -11.052 17.695 3.347 1.00 94.69 163 GLY A O 1
ATOM 1324 N N . VAL A 1 164 ? -10.682 15.994 4.773 1.00 95.62 164 VAL A N 1
ATOM 1325 C CA . VAL A 1 164 ? -12.024 15.421 4.660 1.00 95.62 164 VAL A CA 1
ATOM 1326 C C . VAL A 1 164 ? -12.921 16.019 5.748 1.00 95.62 164 VAL A C 1
ATOM 1328 O O . VAL A 1 164 ? -12.623 15.861 6.931 1.00 95.62 164 VAL A O 1
ATOM 1331 N N . PRO A 1 165 ? -14.015 16.722 5.397 1.00 91.50 165 PRO A N 1
ATOM 1332 C CA . PRO A 1 165 ? -14.926 17.267 6.397 1.00 91.50 165 PRO A CA 1
ATOM 1333 C C . PRO A 1 165 ? -15.481 16.167 7.307 1.00 91.50 165 PRO A C 1
ATOM 1335 O O . PRO A 1 165 ? -15.906 15.123 6.825 1.00 91.50 165 PRO A O 1
ATOM 1338 N N . GLY A 1 166 ? -15.486 16.415 8.617 1.00 90.50 166 GLY A N 1
ATOM 1339 C CA . GLY A 1 166 ? -16.019 15.478 9.610 1.00 90.50 166 GLY A CA 1
ATOM 1340 C C . GLY A 1 166 ? -15.039 14.405 10.094 1.00 90.50 166 GLY A C 1
ATOM 1341 O O . GLY A 1 166 ? -15.319 13.791 11.114 1.00 90.50 166 GLY A O 1
ATOM 1342 N N . VAL A 1 167 ? -13.877 14.229 9.451 1.00 95.25 167 VAL A N 1
ATOM 1343 C CA . VAL A 1 167 ? -12.845 13.275 9.894 1.00 95.25 167 VAL A CA 1
ATOM 1344 C C . VAL A 1 167 ? -11.522 14.007 10.077 1.00 95.25 167 VAL A C 1
ATOM 1346 O O . VAL A 1 167 ? -10.950 14.552 9.130 1.00 95.25 167 VAL A O 1
ATOM 1349 N N . ARG A 1 168 ? -11.025 14.056 11.315 1.00 94.50 168 ARG A N 1
ATOM 1350 C CA . ARG A 1 168 ? -9.737 14.693 11.605 1.00 94.50 168 ARG A CA 1
ATOM 1351 C C . ARG A 1 168 ? -8.618 13.798 11.090 1.00 94.50 168 ARG A C 1
ATOM 1353 O O . ARG A 1 168 ? -8.752 12.584 11.008 1.00 94.50 168 ARG A O 1
ATOM 1360 N N . HIS A 1 169 ? -7.488 14.415 10.769 1.00 95.62 169 HIS A N 1
ATOM 1361 C CA . HIS A 1 169 ? -6.287 13.698 10.342 1.00 95.62 169 HIS A CA 1
ATOM 1362 C C . HIS A 1 169 ? -6.449 12.846 9.075 1.00 95.62 169 HIS A C 1
ATOM 1364 O O . HIS A 1 169 ? -5.699 11.892 8.867 1.00 95.62 169 HIS A O 1
ATOM 1370 N N . LEU A 1 170 ? -7.398 13.212 8.210 1.00 97.56 170 LEU A N 1
ATOM 1371 C CA . LEU A 1 170 ? -7.647 12.563 6.931 1.00 97.56 170 LEU A CA 1
ATOM 1372 C C . LEU A 1 170 ? -7.709 13.602 5.812 1.00 97.56 170 LEU A C 1
ATOM 1374 O O . LEU A 1 170 ? -8.350 14.648 5.947 1.00 97.56 170 LEU A O 1
ATOM 1378 N N . LEU A 1 171 ? -7.076 13.299 4.683 1.00 96.75 171 LEU A N 1
ATOM 1379 C CA . LEU A 1 171 ? -7.124 14.124 3.478 1.00 96.75 171 LEU A CA 1
ATOM 1380 C C . LEU A 1 171 ? -7.317 13.288 2.213 1.00 96.75 171 LEU A C 1
ATOM 1382 O O . LEU A 1 171 ? -7.119 12.072 2.215 1.00 96.75 171 LEU A O 1
ATOM 1386 N N . ARG A 1 172 ? -7.671 13.956 1.111 1.00 97.00 172 ARG A N 1
ATOM 1387 C CA . ARG A 1 172 ? -7.663 13.379 -0.240 1.00 97.00 172 ARG A CA 1
ATOM 1388 C C . ARG A 1 172 ? -6.270 13.544 -0.872 1.00 97.00 172 ARG A C 1
ATOM 1390 O O . ARG A 1 172 ? -5.872 14.692 -1.088 1.00 97.00 172 ARG A O 1
ATOM 1397 N N . PRO A 1 173 ? -5.539 12.450 -1.160 1.00 96.12 173 PRO A N 1
ATOM 1398 C CA . PRO A 1 173 ? -4.173 12.516 -1.661 1.00 96.12 173 PRO A CA 1
ATOM 1399 C C . PRO A 1 173 ? -4.118 13.008 -3.112 1.00 96.12 173 PRO A C 1
ATOM 1401 O O . PRO A 1 173 ? -5.022 12.756 -3.912 1.00 96.12 173 PRO A O 1
ATOM 1404 N N . GLY A 1 174 ? -3.034 13.703 -3.447 1.00 95.69 174 GLY A N 1
ATOM 1405 C CA . GLY A 1 174 ? -2.622 13.987 -4.821 1.00 95.69 174 GLY A CA 1
ATOM 1406 C C . GLY A 1 174 ? -1.761 12.870 -5.414 1.00 95.69 174 GLY A C 1
ATOM 1407 O O . GLY A 1 174 ? -1.749 11.735 -4.924 1.00 95.69 174 GLY A O 1
ATOM 1408 N N . TYR A 1 175 ? -1.010 13.203 -6.463 1.00 95.25 175 TYR A N 1
ATOM 1409 C CA . TYR A 1 175 ? -0.044 12.281 -7.050 1.00 95.25 175 TYR A CA 1
ATOM 1410 C C . TYR A 1 175 ? 1.042 11.905 -6.031 1.00 95.25 175 TYR A C 1
ATOM 1412 O O . TYR A 1 175 ? 1.638 12.771 -5.379 1.00 95.25 175 TYR A O 1
ATOM 1420 N N . SER A 1 176 ? 1.239 10.604 -5.835 1.00 94.19 176 SER A N 1
ATOM 1421 C CA . SER A 1 176 ? 1.982 10.073 -4.695 1.00 94.19 176 SER A CA 1
ATOM 1422 C C . SER A 1 176 ? 2.806 8.864 -5.093 1.00 94.19 176 SER A C 1
ATOM 1424 O O . SER A 1 176 ? 2.302 8.014 -5.808 1.00 94.19 176 SER A O 1
ATOM 1426 N N . TYR A 1 177 ? 4.023 8.773 -4.570 1.00 92.62 177 TYR A N 1
ATOM 1427 C CA . TYR A 1 177 ? 4.897 7.606 -4.678 1.00 92.62 177 TYR A CA 1
ATOM 1428 C C . TYR A 1 177 ? 4.980 6.846 -3.356 1.00 92.62 177 TYR A C 1
ATOM 1430 O O . TYR A 1 177 ? 4.527 7.338 -2.319 1.00 92.62 177 TYR A O 1
ATOM 1438 N N . TRP A 1 178 ? 5.622 5.680 -3.402 1.00 91.44 178 TRP A N 1
ATOM 1439 C CA . TRP A 1 178 ? 5.766 4.722 -2.308 1.00 91.44 178 TRP A CA 1
ATOM 1440 C C . TRP A 1 178 ? 4.462 4.039 -1.875 1.00 91.44 178 TRP A C 1
ATOM 1442 O O . TRP A 1 178 ? 3.407 4.656 -1.720 1.00 91.44 178 TRP A O 1
ATOM 1452 N N . SER A 1 179 ? 4.576 2.746 -1.578 1.00 85.75 179 SER A N 1
ATOM 1453 C CA . SER A 1 179 ? 3.517 1.898 -1.021 1.00 85.75 179 SER A CA 1
ATOM 1454 C C . SER A 1 179 ? 3.861 1.351 0.372 1.00 85.75 179 SER A C 1
ATOM 1456 O O . SER A 1 179 ? 3.285 0.344 0.780 1.00 85.75 179 SER A O 1
ATOM 1458 N N . LEU A 1 180 ? 4.717 2.073 1.127 1.00 92.19 180 LEU A N 1
ATOM 1459 C CA . LEU A 1 180 ? 5.250 1.703 2.456 1.00 92.19 180 LEU A CA 1
ATOM 1460 C C . LEU A 1 180 ? 4.216 0.989 3.329 1.00 92.19 180 LEU A C 1
ATOM 1462 O O . LEU A 1 180 ? 4.462 -0.086 3.866 1.00 92.19 180 LEU A O 1
ATOM 1466 N N . GLY A 1 181 ? 3.040 1.595 3.473 1.00 97.56 181 GLY A N 1
ATOM 1467 C CA . GLY A 1 181 ? 1.899 0.898 4.027 1.00 97.56 181 GLY A CA 1
ATOM 1468 C C . GLY A 1 181 ? 0.598 1.659 3.862 1.00 97.56 181 GLY A C 1
ATOM 1469 O O . GLY A 1 181 ? 0.563 2.895 3.816 1.00 97.56 181 GLY A O 1
ATOM 1470 N N . TYR A 1 182 ? -0.483 0.897 3.771 1.00 98.81 182 TYR A N 1
ATOM 1471 C CA . TYR A 1 182 ? -1.826 1.409 3.542 1.00 98.81 182 TYR A CA 1
ATOM 1472 C C . TYR A 1 182 ? -2.885 0.485 4.152 1.00 98.81 182 TYR A C 1
ATOM 1474 O O . TYR A 1 182 ? -2.674 -0.721 4.308 1.00 98.81 182 TYR A O 1
ATOM 1482 N N . ALA A 1 183 ? -4.045 1.052 4.476 1.00 98.81 183 ALA A N 1
ATOM 1483 C CA . ALA A 1 183 ? -5.259 0.277 4.692 1.00 98.81 183 ALA A CA 1
ATOM 1484 C C . ALA A 1 183 ? -5.971 0.062 3.352 1.00 98.81 183 ALA A C 1
ATOM 1486 O O . ALA A 1 183 ? -6.010 0.966 2.516 1.00 98.81 183 ALA A O 1
ATOM 1487 N N . LEU A 1 184 ? -6.539 -1.125 3.151 1.00 98.88 184 LEU A N 1
ATOM 1488 C CA . LEU A 1 184 ? -7.287 -1.492 1.949 1.00 98.88 184 LEU A CA 1
ATOM 1489 C C . LEU A 1 184 ? -8.596 -2.176 2.342 1.00 98.88 184 LEU A C 1
ATOM 1491 O O . LEU A 1 184 ? -8.594 -3.120 3.137 1.00 98.88 184 LEU A O 1
ATOM 1495 N N . SER A 1 185 ? -9.706 -1.706 1.780 1.00 98.88 185 SER A N 1
ATOM 1496 C CA . SER A 1 185 ? -11.008 -2.346 1.955 1.00 98.88 185 SER A CA 1
ATOM 1497 C C . SER A 1 185 ? -11.213 -3.474 0.941 1.00 98.88 185 SER A C 1
ATOM 1499 O O . SER A 1 185 ? -10.561 -3.525 -0.110 1.00 98.88 185 SER A O 1
ATOM 1501 N N . LEU A 1 186 ? -12.172 -4.366 1.208 1.00 98.88 186 LEU A N 1
ATOM 1502 C CA . LEU A 1 186 ? -12.586 -5.396 0.247 1.00 98.88 186 LEU A CA 1
ATOM 1503 C C . LEU A 1 186 ? -12.984 -4.793 -1.109 1.00 98.88 186 LEU A C 1
ATOM 1505 O O . LEU A 1 186 ? -12.670 -5.341 -2.170 1.00 98.88 186 LEU A O 1
ATOM 1509 N N . ARG A 1 187 ? -13.701 -3.663 -1.068 1.00 98.81 187 ARG A N 1
ATOM 1510 C CA . ARG A 1 187 ? -14.156 -2.931 -2.254 1.00 98.81 187 ARG A CA 1
ATOM 1511 C C . ARG A 1 187 ? -12.959 -2.396 -3.037 1.00 98.81 187 ARG A C 1
ATOM 1513 O O . ARG A 1 187 ? -12.896 -2.617 -4.247 1.00 98.81 187 ARG A O 1
ATOM 1520 N N . GLY A 1 188 ? -11.984 -1.808 -2.343 1.00 98.81 188 GLY A N 1
ATOM 1521 C CA . GLY A 1 188 ? -10.737 -1.335 -2.935 1.00 98.81 188 GLY A CA 1
ATOM 1522 C C . GLY A 1 188 ? -9.959 -2.453 -3.619 1.00 98.81 188 GLY A C 1
ATOM 1523 O O . GLY A 1 188 ? -9.649 -2.342 -4.803 1.00 98.81 188 GLY A O 1
ATOM 1524 N N . ALA A 1 189 ? -9.732 -3.577 -2.932 1.00 98.88 189 ALA A N 1
ATOM 1525 C CA . ALA A 1 189 ? -9.043 -4.732 -3.513 1.00 98.88 189 ALA A CA 1
ATOM 1526 C C . ALA A 1 189 ? -9.731 -5.232 -4.795 1.00 98.88 189 ALA A C 1
ATOM 1528 O O . ALA A 1 189 ? -9.074 -5.462 -5.809 1.00 98.88 189 ALA A O 1
ATOM 1529 N N . ARG A 1 190 ? -11.066 -5.334 -4.792 1.00 98.88 190 ARG A N 1
ATOM 1530 C CA . ARG A 1 190 ? -11.837 -5.734 -5.981 1.00 98.88 190 ARG A CA 1
ATOM 1531 C C . ARG A 1 190 ? -11.716 -4.731 -7.127 1.00 98.88 190 ARG A C 1
ATOM 1533 O O . ARG A 1 190 ? -11.567 -5.165 -8.265 1.00 98.88 190 ARG A O 1
ATOM 1540 N N . LYS A 1 191 ? -11.745 -3.422 -6.851 1.00 98.81 191 LYS A N 1
ATOM 1541 C CA . LYS A 1 191 ? -11.538 -2.376 -7.871 1.00 98.81 191 LYS A CA 1
ATOM 1542 C C . LYS A 1 191 ? -10.144 -2.469 -8.500 1.00 98.81 191 LYS A C 1
ATOM 1544 O O . LYS A 1 191 ? -10.036 -2.441 -9.722 1.00 98.81 191 LYS A O 1
ATOM 1549 N N . LEU A 1 192 ? -9.100 -2.643 -7.684 1.00 98.75 192 LEU A N 1
ATOM 1550 C CA . LEU A 1 192 ? -7.719 -2.788 -8.160 1.00 98.75 192 LEU A CA 1
ATOM 1551 C C . LEU A 1 192 ? -7.541 -4.036 -9.038 1.00 98.75 192 LEU A C 1
ATOM 1553 O O . LEU A 1 192 ? -6.903 -3.965 -10.085 1.00 98.75 192 LEU A O 1
ATOM 1557 N N . LEU A 1 193 ? -8.138 -5.169 -8.654 1.00 98.62 193 LEU A N 1
ATOM 1558 C CA . LEU A 1 193 ? -8.095 -6.403 -9.449 1.00 98.62 193 LEU A CA 1
ATOM 1559 C C . LEU A 1 193 ? -8.894 -6.287 -10.754 1.00 98.62 193 LEU A C 1
ATOM 1561 O O . LEU A 1 193 ? -8.414 -6.713 -11.803 1.00 98.62 193 LEU A O 1
ATOM 1565 N N . ALA A 1 194 ? -10.087 -5.686 -10.704 1.00 98.38 194 ALA A N 1
ATOM 1566 C CA . ALA A 1 194 ? -10.958 -5.492 -11.866 1.00 98.38 194 ALA A CA 1
ATOM 1567 C C . ALA A 1 194 ? -10.363 -4.546 -12.922 1.00 98.38 194 ALA A C 1
ATOM 1569 O O . ALA A 1 194 ? -10.827 -4.524 -14.058 1.00 98.38 194 ALA A O 1
ATOM 1570 N N . ALA A 1 195 ? -9.329 -3.779 -12.567 1.00 97.81 195 ALA A N 1
ATOM 1571 C CA . ALA A 1 195 ? -8.568 -2.976 -13.515 1.00 97.81 195 ALA A CA 1
ATOM 1572 C C . ALA A 1 195 ? -7.694 -3.821 -14.462 1.00 97.81 195 ALA A C 1
ATOM 1574 O O . ALA A 1 195 ? -7.142 -3.263 -15.411 1.00 97.81 195 ALA A O 1
ATOM 1575 N N . GLU A 1 196 ? -7.559 -5.129 -14.203 1.00 97.31 196 GLU A N 1
ATOM 1576 C CA . GLU A 1 196 ? -6.717 -6.078 -14.942 1.00 97.31 196 GLU A CA 1
ATOM 1577 C C . GLU A 1 196 ? -5.270 -5.579 -15.116 1.00 97.31 196 GLU A C 1
ATOM 1579 O O . GLU A 1 196 ? -4.750 -5.501 -16.234 1.00 97.31 196 GLU A O 1
ATOM 1584 N N . PRO A 1 197 ? -4.586 -5.205 -14.017 1.00 96.81 197 PRO A N 1
ATOM 1585 C CA . PRO A 1 197 ? -3.330 -4.472 -14.112 1.00 96.81 197 PRO A CA 1
ATOM 1586 C C . PRO A 1 197 ? -2.175 -5.293 -14.686 1.00 96.81 197 PRO A C 1
ATOM 1588 O O . PRO A 1 197 ? -1.240 -4.717 -15.232 1.00 96.81 197 PRO A O 1
ATOM 1591 N N . LEU A 1 198 ? -2.224 -6.629 -14.606 1.00 96.88 198 LEU A N 1
ATOM 1592 C CA . LEU A 1 198 ? -1.139 -7.472 -15.115 1.00 96.88 198 LEU A CA 1
ATOM 1593 C C . LEU A 1 198 ? -0.949 -7.308 -16.627 1.00 96.88 198 LEU A C 1
ATOM 1595 O O . LEU A 1 198 ? 0.186 -7.290 -17.082 1.00 96.88 198 LEU A O 1
ATOM 1599 N N . GLY A 1 199 ? -2.020 -7.095 -17.398 1.00 95.38 199 GLY A N 1
ATOM 1600 C CA . GLY A 1 199 ? -1.938 -6.905 -18.851 1.00 95.38 199 GLY A CA 1
ATOM 1601 C C . GLY A 1 199 ? -1.466 -5.515 -19.300 1.00 95.38 199 GLY A C 1
ATOM 1602 O O . GLY A 1 199 ? -1.342 -5.279 -20.502 1.00 95.38 199 GLY A O 1
ATOM 1603 N N . LYS A 1 200 ? -1.252 -4.590 -18.359 1.00 94.69 200 LYS A N 1
ATOM 1604 C CA . LYS A 1 200 ? -0.893 -3.183 -18.599 1.00 94.69 200 LYS A CA 1
ATOM 1605 C C . LYS A 1 200 ? -0.169 -2.600 -17.382 1.00 94.69 200 LYS A C 1
ATOM 1607 O O . LYS A 1 200 ? -0.559 -1.578 -16.822 1.00 94.69 200 LYS A O 1
ATOM 1612 N N . MET A 1 201 ? 0.867 -3.307 -16.949 1.00 96.31 201 MET A N 1
ATOM 1613 C CA . MET A 1 201 ? 1.567 -3.049 -15.700 1.00 96.31 201 MET A CA 1
ATOM 1614 C C . MET A 1 201 ? 2.407 -1.771 -15.774 1.00 96.31 201 MET A C 1
ATOM 1616 O O . MET A 1 201 ? 3.173 -1.564 -16.718 1.00 96.31 201 MET A O 1
ATOM 1620 N N . ILE A 1 202 ? 2.282 -0.971 -14.721 1.00 96.31 202 ILE A N 1
ATOM 1621 C CA . ILE A 1 202 ? 3.180 0.113 -14.306 1.00 96.31 202 ILE A CA 1
ATOM 1622 C C . ILE A 1 202 ? 3.558 -0.142 -12.833 1.00 96.31 202 ILE A C 1
ATOM 1624 O O . ILE A 1 202 ? 2.922 -1.006 -12.219 1.00 96.31 202 ILE A O 1
ATOM 1628 N N . PRO A 1 203 ? 4.576 0.517 -12.249 1.00 95.94 203 PRO A N 1
ATOM 1629 C CA . PRO A 1 203 ? 4.897 0.358 -10.830 1.00 95.94 203 PRO A CA 1
ATOM 1630 C C . PRO A 1 203 ? 3.674 0.553 -9.930 1.00 95.94 203 PRO A C 1
ATOM 1632 O O . PRO A 1 203 ? 2.737 1.273 -10.275 1.00 95.94 203 PRO A O 1
ATOM 1635 N N . VAL A 1 204 ? 3.643 -0.126 -8.782 1.00 97.06 204 VAL A N 1
ATOM 1636 C CA . VAL A 1 204 ? 2.451 -0.131 -7.916 1.00 97.06 204 VAL A CA 1
ATOM 1637 C C . VAL A 1 204 ? 2.118 1.269 -7.403 1.00 97.06 204 VAL A C 1
ATOM 1639 O O . VAL A 1 204 ? 0.950 1.639 -7.322 1.00 97.06 204 VAL A O 1
ATOM 1642 N N . ASP A 1 205 ? 3.136 2.071 -7.125 1.00 94.44 205 ASP A N 1
ATOM 1643 C CA . ASP A 1 205 ? 3.014 3.446 -6.668 1.00 94.44 205 ASP A CA 1
ATOM 1644 C C . ASP A 1 205 ? 2.658 4.439 -7.783 1.00 94.44 205 ASP A C 1
ATOM 1646 O O . ASP A 1 205 ? 2.165 5.515 -7.477 1.00 94.44 205 ASP A O 1
ATOM 1650 N N . GLU A 1 206 ? 2.766 4.048 -9.053 1.00 95.69 206 GLU A N 1
ATOM 1651 C CA . GLU A 1 206 ? 2.164 4.757 -10.192 1.00 95.69 206 GLU A CA 1
ATOM 1652 C C . GLU A 1 206 ? 0.715 4.309 -10.435 1.00 95.69 206 GLU A C 1
ATOM 1654 O O . GLU A 1 206 ? -0.191 5.105 -10.704 1.00 95.69 206 GLU A O 1
ATOM 1659 N N . PHE A 1 207 ? 0.470 3.006 -10.299 1.00 97.75 207 PHE A N 1
ATOM 1660 C CA . PHE A 1 207 ? -0.836 2.401 -10.518 1.00 97.75 207 PHE A CA 1
ATOM 1661 C C . PHE A 1 207 ? -1.873 2.873 -9.502 1.00 97.75 207 PHE A C 1
ATOM 1663 O O . PHE A 1 207 ? -2.996 3.191 -9.888 1.00 97.75 207 PHE A O 1
ATOM 1670 N N . LEU A 1 208 ? -1.527 2.957 -8.215 1.00 98.12 208 LEU A N 1
ATOM 1671 C CA . LEU A 1 208 ? -2.486 3.371 -7.191 1.00 98.12 208 LEU A CA 1
ATOM 1672 C C . LEU A 1 208 ? -3.030 4.798 -7.450 1.00 98.12 208 LEU A C 1
ATOM 1674 O O . LEU A 1 208 ? -4.252 4.913 -7.571 1.00 98.12 208 LEU A O 1
ATOM 1678 N N . PRO A 1 209 ? -2.207 5.856 -7.639 1.00 97.19 209 PRO A N 1
ATOM 1679 C CA . PRO A 1 209 ? -2.678 7.187 -8.046 1.00 97.19 209 PRO A CA 1
ATOM 1680 C C . PRO A 1 209 ? -3.457 7.229 -9.341 1.00 97.19 209 PRO A C 1
ATOM 1682 O O . PRO A 1 209 ? -4.392 8.025 -9.468 1.00 97.19 209 PRO A O 1
ATOM 1685 N N . LEU A 1 210 ? -3.107 6.374 -10.297 1.00 97.38 210 LEU A N 1
ATOM 1686 C CA . LEU A 1 210 ? -3.876 6.246 -11.522 1.00 97.38 210 LEU A CA 1
ATOM 1687 C C . LEU A 1 210 ? -5.301 5.792 -11.199 1.00 97.38 210 LEU A C 1
ATOM 1689 O O . LEU A 1 210 ? -6.260 6.395 -11.675 1.00 97.38 210 LEU A O 1
ATOM 1693 N N . MET A 1 211 ? -5.462 4.799 -10.327 1.00 98.44 211 MET A N 1
ATOM 1694 C CA . MET A 1 211 ? -6.770 4.247 -9.979 1.00 98.44 211 MET A CA 1
ATOM 1695 C C . MET A 1 211 ? -7.676 5.196 -9.182 1.00 98.44 211 MET A C 1
ATOM 1697 O O . MET A 1 211 ? -8.885 4.967 -9.179 1.00 98.44 211 MET A O 1
ATOM 1701 N N . PHE A 1 212 ? -7.142 6.252 -8.558 1.00 97.19 212 PHE A N 1
ATOM 1702 C CA . PHE A 1 212 ? -7.927 7.337 -7.941 1.00 97.19 212 PHE A CA 1
ATOM 1703 C C . PHE A 1 212 ? -7.867 8.667 -8.719 1.00 97.19 212 PHE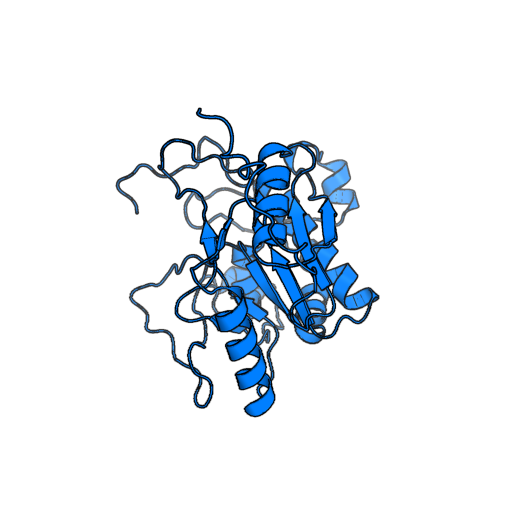 A C 1
ATOM 1705 O O . PHE A 1 212 ? -8.144 9.735 -8.167 1.00 97.19 212 PHE A O 1
ATOM 1712 N N . ASP A 1 213 ? -7.529 8.598 -10.012 1.00 96.81 213 ASP A N 1
ATOM 1713 C CA . ASP A 1 213 ? -7.564 9.712 -10.971 1.00 96.81 213 ASP A CA 1
ATOM 1714 C C . ASP A 1 213 ? -6.693 10.913 -10.549 1.00 96.81 213 ASP A C 1
ATOM 1716 O O . ASP A 1 213 ? -7.105 12.076 -10.581 1.00 96.81 213 ASP A O 1
ATOM 1720 N N . ARG A 1 214 ? -5.471 10.621 -10.084 1.00 95.56 214 ARG A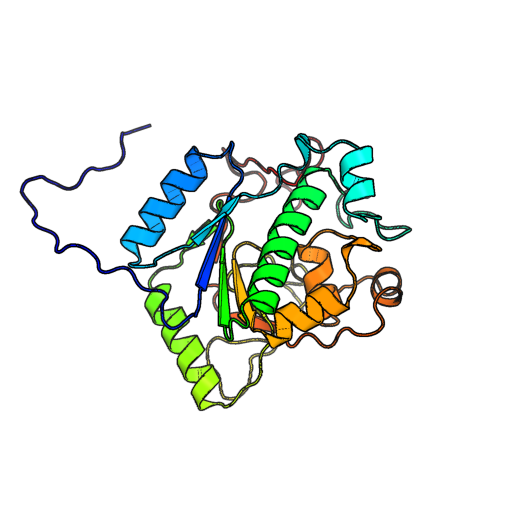 N 1
ATOM 1721 C CA . ARG A 1 214 ? -4.457 11.624 -9.706 1.00 95.56 214 ARG A CA 1
ATOM 1722 C C . ARG A 1 214 ? -3.112 11.442 -10.397 1.00 95.56 214 ARG A C 1
ATOM 1724 O O . ARG A 1 214 ? -2.199 12.209 -10.120 1.00 95.56 214 ARG A O 1
ATOM 1731 N N . HIS A 1 215 ? -2.981 10.467 -11.288 1.00 95.06 215 HIS A N 1
ATOM 1732 C CA . HIS A 1 215 ? -1.767 10.289 -12.079 1.00 95.06 215 HIS A CA 1
ATOM 1733 C C . HIS A 1 215 ? -1.625 11.411 -13.135 1.00 95.06 215 HIS A C 1
ATOM 1735 O O . HIS A 1 215 ? -2.607 11.728 -13.810 1.00 95.06 215 HIS A O 1
ATOM 1741 N N . PRO A 1 216 ? -0.432 12.008 -13.327 1.00 93.50 216 PRO A N 1
ATOM 1742 C CA . PRO A 1 216 ? -0.254 13.180 -14.189 1.00 93.50 216 PRO A CA 1
ATOM 1743 C C . PRO A 1 216 ? -0.322 12.868 -15.688 1.00 93.50 216 PRO A C 1
ATOM 1745 O O . PRO A 1 216 ? -0.687 13.743 -16.463 1.00 93.50 216 PRO A O 1
ATOM 1748 N N . SER A 1 217 ? 0.022 11.645 -16.112 1.00 93.88 217 SER A N 1
ATOM 1749 C CA . SER A 1 217 ? -0.038 11.226 -17.524 1.00 93.88 217 SER A CA 1
ATOM 1750 C C . SER A 1 217 ? -1.472 10.895 -17.976 1.00 93.88 217 SER A C 1
ATOM 1752 O O . SER A 1 217 ? -2.029 9.879 -17.528 1.00 93.88 217 SER A O 1
ATOM 1754 N N . PRO A 1 218 ? -2.073 11.674 -18.903 1.00 93.25 218 PRO A N 1
ATOM 1755 C CA . PRO A 1 218 ? -3.364 11.338 -19.504 1.00 93.25 218 PRO A CA 1
ATOM 1756 C C . PRO A 1 218 ? -3.265 10.116 -20.421 1.00 93.25 218 PRO A C 1
ATOM 1758 O O . PRO A 1 218 ? -4.219 9.347 -20.525 1.00 93.25 218 PRO A O 1
ATOM 1761 N N . GLU A 1 219 ? -2.104 9.918 -21.054 1.00 94.06 219 GLU A N 1
ATOM 1762 C CA . GLU A 1 219 ? -1.820 8.764 -21.908 1.00 94.06 219 GLU A CA 1
ATOM 1763 C C . GLU A 1 219 ? -1.951 7.468 -21.108 1.00 94.06 219 GLU A C 1
ATOM 1765 O O . GLU A 1 219 ? -2.753 6.608 -21.465 1.00 94.06 219 GLU A O 1
ATOM 1770 N N . TYR A 1 220 ? -1.265 7.359 -19.965 1.00 94.81 220 TYR A N 1
ATOM 1771 C CA . TYR A 1 220 ? -1.332 6.152 -19.135 1.00 94.81 220 TYR A CA 1
ATOM 1772 C C . TYR A 1 220 ? -2.746 5.951 -18.584 1.00 94.81 220 TYR A C 1
ATOM 1774 O O . TYR A 1 220 ? -3.290 4.847 -18.633 1.00 94.81 220 TYR A O 1
ATOM 1782 N N . SER A 1 221 ? -3.381 7.038 -18.137 1.00 94.81 221 SER A N 1
ATOM 1783 C CA . SER A 1 221 ? -4.752 7.020 -17.618 1.00 94.81 221 SER A CA 1
ATOM 1784 C C . SER A 1 221 ? -5.769 6.520 -18.652 1.00 94.81 221 SER A C 1
ATOM 1786 O O . SER A 1 221 ? -6.744 5.864 -18.279 1.00 94.81 221 SER A O 1
ATOM 1788 N N . SER A 1 222 ? -5.538 6.757 -19.949 1.00 95.38 222 SER A N 1
ATOM 1789 C CA . SER A 1 222 ? -6.426 6.309 -21.033 1.00 95.38 222 SER A CA 1
ATOM 1790 C C . SER A 1 222 ? -6.549 4.781 -21.140 1.00 95.38 222 SER A C 1
ATOM 1792 O O . SER A 1 222 ? -7.584 4.279 -21.580 1.00 95.38 222 SER A O 1
ATOM 1794 N N . HIS A 1 223 ? -5.555 4.027 -20.653 1.00 96.19 223 HIS A N 1
ATOM 1795 C CA . HIS A 1 223 ? -5.584 2.560 -20.622 1.00 96.19 223 HIS A CA 1
ATOM 1796 C C . HIS A 1 223 ? -6.472 1.984 -19.505 1.00 96.19 223 HIS A C 1
ATOM 1798 O O . HIS A 1 223 ? -6.735 0.776 -19.475 1.00 96.19 223 HIS A O 1
ATOM 1804 N N . PHE A 1 224 ? -6.952 2.816 -18.579 1.00 96.12 224 PHE A N 1
ATOM 1805 C CA . PHE A 1 224 ? -7.793 2.401 -17.459 1.00 96.12 224 PHE A CA 1
ATOM 1806 C C . PHE A 1 224 ? -9.079 3.217 -17.465 1.00 96.12 224 PHE A C 1
ATOM 1808 O O . PHE A 1 224 ? -9.113 4.347 -16.996 1.00 96.12 224 PHE A O 1
ATOM 1815 N N . SER A 1 225 ? -10.159 2.650 -17.999 1.00 92.81 225 SER A N 1
ATOM 1816 C CA . SER A 1 225 ? -11.441 3.353 -18.143 1.00 92.81 225 SER A CA 1
ATOM 1817 C C . SER A 1 225 ? -12.131 3.649 -16.809 1.00 92.81 225 SER A C 1
ATOM 1819 O O . SER A 1 225 ? -12.824 4.656 -16.688 1.00 92.81 225 SER A O 1
ATOM 1821 N N . ARG A 1 226 ? -11.936 2.791 -15.800 1.00 96.06 226 ARG A N 1
ATOM 1822 C CA . ARG A 1 226 ? -12.534 2.924 -14.470 1.00 96.06 226 ARG A CA 1
ATOM 1823 C C . ARG A 1 226 ? -11.456 3.231 -13.432 1.00 96.06 226 ARG A C 1
ATOM 1825 O O . ARG A 1 226 ? -10.690 2.348 -13.067 1.00 96.06 226 ARG A O 1
ATOM 1832 N N . ARG A 1 227 ? -11.419 4.484 -12.975 1.00 97.25 227 ARG A N 1
ATOM 1833 C CA . ARG A 1 227 ? -10.453 5.032 -12.003 1.00 97.25 227 ARG A CA 1
ATOM 1834 C C . ARG A 1 227 ? -11.190 5.653 -10.811 1.00 97.25 227 ARG A C 1
ATOM 1836 O O . ARG A 1 227 ? -11.027 6.824 -10.492 1.00 97.25 227 ARG A O 1
ATOM 1843 N N . ASP A 1 228 ? -12.097 4.876 -10.224 1.00 97.75 228 ASP A N 1
ATOM 1844 C CA . ASP A 1 228 ? -13.021 5.296 -9.165 1.00 97.75 228 ASP A CA 1
ATOM 1845 C C . ASP A 1 228 ? -12.601 4.797 -7.771 1.00 97.75 228 ASP A C 1
ATOM 1847 O O . ASP A 1 228 ? -13.459 4.591 -6.908 1.00 97.75 228 ASP A O 1
ATOM 1851 N N . LEU A 1 229 ? -11.306 4.550 -7.543 1.00 98.38 229 LEU A N 1
ATOM 1852 C CA . LEU A 1 229 ? -10.796 4.163 -6.229 1.00 98.38 229 LEU A CA 1
ATOM 1853 C C . LEU A 1 229 ? -10.936 5.345 -5.260 1.00 98.38 229 LEU A C 1
ATOM 1855 O O . LEU A 1 229 ? -10.380 6.420 -5.474 1.00 98.38 229 LEU A O 1
ATOM 1859 N N . GLU A 1 230 ? -11.677 5.153 -4.177 1.00 98.38 230 GLU A N 1
ATOM 1860 C CA . GLU A 1 230 ? -11.848 6.164 -3.141 1.00 98.38 230 GLU A CA 1
ATOM 1861 C C . GLU A 1 230 ? -10.646 6.154 -2.194 1.00 98.38 230 GLU A C 1
ATOM 1863 O O . GLU A 1 230 ? -10.601 5.412 -1.209 1.00 98.38 230 GLU A O 1
ATOM 1868 N N . ALA A 1 231 ? -9.636 6.948 -2.544 1.00 98.19 231 ALA A N 1
ATOM 1869 C CA . ALA A 1 231 ? -8.392 7.034 -1.798 1.00 98.19 231 ALA A CA 1
ATOM 1870 C C . ALA A 1 231 ? -8.368 8.219 -0.823 1.00 98.19 231 ALA A C 1
ATOM 1872 O O . ALA A 1 231 ? -8.778 9.339 -1.148 1.00 98.19 231 ALA A O 1
ATOM 1873 N N . PHE A 1 232 ? -7.790 7.969 0.347 1.00 98.50 232 PHE A N 1
ATOM 1874 C CA . PHE A 1 232 ? -7.438 8.959 1.354 1.00 98.50 232 PHE A CA 1
ATOM 1875 C C . PHE A 1 232 ? -5.988 8.771 1.826 1.00 98.50 232 PHE A C 1
ATOM 1877 O O . PHE A 1 232 ? -5.300 7.818 1.457 1.00 98.50 232 PHE A O 1
ATOM 1884 N N . SER A 1 233 ? -5.503 9.693 2.648 1.00 98.12 233 SER A N 1
ATOM 1885 C CA . SER A 1 233 ? -4.223 9.589 3.351 1.00 98.12 233 SER A CA 1
ATOM 1886 C C . SER A 1 233 ? -4.397 10.079 4.779 1.00 98.12 233 SER A C 1
ATOM 1888 O O . SER A 1 233 ? -5.082 11.080 5.003 1.00 98.12 233 SER A O 1
ATOM 1890 N N . ALA A 1 234 ? -3.735 9.411 5.722 1.00 98.00 234 ALA A N 1
ATOM 1891 C CA . ALA A 1 234 ? -3.563 9.938 7.068 1.00 98.00 234 ALA A CA 1
ATOM 1892 C C . ALA A 1 234 ? -2.732 11.234 7.031 1.00 98.00 234 ALA A C 1
ATOM 1894 O O . ALA A 1 234 ? -1.796 11.347 6.232 1.00 98.00 234 ALA A O 1
ATOM 1895 N N . GLU A 1 235 ? -3.072 12.192 7.895 1.00 95.19 235 GLU A N 1
ATOM 1896 C CA . GLU A 1 235 ? -2.392 13.481 8.037 1.00 95.19 235 GLU A CA 1
ATOM 1897 C C . GLU A 1 235 ? -2.304 13.924 9.512 1.00 95.19 235 GLU A C 1
ATOM 1899 O O . GLU A 1 235 ? -3.319 14.280 10.110 1.00 95.19 235 GLU A O 1
ATOM 1904 N N . PRO A 1 236 ? -1.114 14.000 10.131 1.00 95.81 236 PRO A N 1
ATOM 1905 C CA . PRO A 1 236 ? 0.191 13.627 9.586 1.00 95.81 236 PRO A CA 1
ATOM 1906 C C . PRO A 1 236 ? 0.300 12.139 9.230 1.00 95.81 236 PRO A C 1
ATOM 1908 O O . PRO A 1 236 ? -0.405 11.314 9.816 1.00 95.81 236 PRO A O 1
ATOM 1911 N N . LEU A 1 237 ? 1.238 11.805 8.335 1.00 97.19 237 LEU A N 1
ATOM 1912 C CA . LEU A 1 237 ? 1.580 10.417 8.006 1.00 97.19 237 LEU A CA 1
ATOM 1913 C C . LEU A 1 237 ? 1.940 9.613 9.266 1.00 97.19 237 LEU A C 1
ATOM 1915 O O . LEU A 1 237 ? 2.441 10.148 10.258 1.00 97.19 237 LEU A O 1
ATOM 1919 N N . LEU A 1 238 ? 1.663 8.314 9.209 1.00 98.12 238 LEU A N 1
ATOM 1920 C CA . LEU A 1 238 ? 1.854 7.368 10.307 1.00 98.12 238 LEU A CA 1
ATOM 1921 C C . LEU A 1 238 ? 3.042 6.426 10.078 1.00 98.12 238 LEU A C 1
ATOM 1923 O O . LEU A 1 238 ? 3.511 5.791 11.024 1.00 98.12 238 LEU A O 1
ATOM 1927 N N . LEU A 1 239 ? 3.524 6.336 8.839 1.00 97.94 239 LEU A N 1
ATOM 1928 C CA . LEU A 1 239 ? 4.655 5.515 8.426 1.00 97.94 239 LEU A CA 1
ATOM 1929 C C . LEU A 1 239 ? 5.636 6.352 7.603 1.00 97.94 239 LEU A C 1
ATOM 1931 O O . LEU A 1 239 ? 5.239 7.176 6.779 1.00 97.94 239 LEU A O 1
ATOM 1935 N N . PHE A 1 240 ? 6.922 6.078 7.795 1.00 96.31 240 PHE A N 1
ATOM 1936 C CA . PHE A 1 240 ? 8.032 6.725 7.097 1.00 96.31 240 PHE A CA 1
ATOM 1937 C C . PHE A 1 240 ? 9.028 5.663 6.632 1.00 96.31 240 PHE A C 1
ATOM 1939 O O . PHE A 1 240 ? 9.088 4.598 7.247 1.00 96.31 240 PHE A O 1
ATOM 1946 N N . PRO A 1 241 ? 9.844 5.909 5.599 1.00 93.75 241 PRO A N 1
ATOM 1947 C CA . PRO A 1 241 ? 10.901 4.972 5.255 1.00 93.75 241 PRO A CA 1
ATOM 1948 C C . PRO A 1 241 ? 11.959 4.934 6.369 1.00 93.75 241 PRO A C 1
ATOM 1950 O O . PRO A 1 241 ? 12.131 5.883 7.147 1.00 93.75 241 PRO A O 1
ATOM 1953 N N . THR A 1 242 ? 12.670 3.813 6.472 1.00 89.50 242 THR A N 1
ATOM 1954 C CA . THR A 1 242 ? 13.821 3.704 7.384 1.00 89.50 242 THR A CA 1
ATOM 1955 C C . THR A 1 242 ? 15.006 4.553 6.944 1.00 89.50 242 THR A C 1
ATOM 1957 O O . THR A 1 242 ? 15.731 5.043 7.804 1.00 89.50 242 THR A O 1
ATOM 1960 N N . HIS A 1 243 ? 15.189 4.704 5.632 1.00 86.44 243 HIS A N 1
ATOM 1961 C CA . HIS A 1 243 ? 16.232 5.499 4.992 1.00 86.44 243 HIS A CA 1
ATOM 1962 C C . HIS A 1 243 ? 15.626 6.172 3.766 1.00 86.44 243 HIS A C 1
ATOM 1964 O O . HIS A 1 243 ? 14.837 5.548 3.055 1.00 86.44 243 HIS A O 1
ATOM 1970 N N . TYR A 1 244 ? 16.009 7.411 3.502 1.00 84.69 244 TYR A N 1
ATOM 1971 C CA . TYR A 1 244 ? 15.670 8.103 2.269 1.00 84.69 244 TYR A CA 1
ATOM 1972 C C . TYR A 1 244 ? 16.747 7.860 1.212 1.00 84.69 244 TYR A C 1
ATOM 1974 O O . TYR A 1 244 ? 17.887 7.503 1.521 1.00 84.69 244 TYR A O 1
ATOM 1982 N N . THR A 1 245 ? 16.388 8.051 -0.055 1.00 77.56 245 THR A N 1
ATOM 1983 C CA . THR A 1 245 ? 17.346 8.027 -1.160 1.00 77.56 245 THR A CA 1
ATOM 1984 C C . THR A 1 245 ? 18.511 8.974 -0.858 1.00 77.56 245 THR A C 1
ATOM 1986 O O . THR A 1 245 ? 18.296 10.127 -0.497 1.00 77.56 245 THR A O 1
ATOM 1989 N N . GLY A 1 246 ? 19.747 8.479 -0.970 1.00 77.12 246 GLY A N 1
ATOM 1990 C CA . GLY A 1 246 ? 20.961 9.244 -0.659 1.00 77.12 246 GLY A CA 1
ATOM 1991 C C . GLY A 1 246 ? 21.441 9.161 0.798 1.00 77.12 246 GLY A C 1
ATOM 1992 O O . GLY A 1 246 ? 22.572 9.570 1.075 1.00 77.12 246 GLY A O 1
ATOM 1993 N N . ASP A 1 247 ? 20.657 8.590 1.718 1.00 77.25 247 ASP A N 1
ATOM 1994 C CA . ASP A 1 247 ? 21.112 8.358 3.091 1.00 77.25 247 ASP A CA 1
ATOM 1995 C C . ASP A 1 247 ? 22.200 7.267 3.153 1.00 77.25 247 ASP A C 1
ATOM 1997 O O . ASP A 1 247 ? 22.135 6.264 2.426 1.00 77.25 247 ASP A O 1
ATOM 2001 N N . PRO A 1 248 ? 23.182 7.379 4.070 1.00 75.50 248 PRO A N 1
ATOM 2002 C CA . PRO A 1 248 ? 24.124 6.298 4.334 1.00 75.50 248 PRO A CA 1
ATOM 2003 C C . PRO A 1 248 ? 23.396 4.998 4.706 1.00 75.50 248 PRO A C 1
ATOM 2005 O O . PRO A 1 248 ? 22.695 4.931 5.712 1.00 75.50 248 PRO A O 1
ATOM 2008 N N . GLY A 1 249 ? 23.595 3.944 3.909 1.00 76.06 249 GLY A N 1
ATOM 2009 C CA . GLY A 1 249 ? 22.949 2.644 4.118 1.00 76.06 249 GLY A CA 1
ATOM 2010 C C . GLY A 1 249 ? 21.611 2.451 3.394 1.00 76.06 249 GLY A C 1
ATOM 2011 O O . GLY A 1 249 ? 21.012 1.386 3.555 1.00 76.06 249 GLY A O 1
ATOM 2012 N N . TYR A 1 250 ? 21.165 3.414 2.577 1.00 81.31 250 TYR A N 1
ATOM 2013 C CA . TYR A 1 250 ? 20.030 3.228 1.669 1.00 81.31 250 TYR A CA 1
ATOM 2014 C C . TYR A 1 250 ? 20.302 2.091 0.672 1.00 81.31 250 TYR A C 1
ATOM 2016 O O . TYR A 1 250 ? 21.338 2.047 0.006 1.00 81.31 250 TYR A O 1
ATOM 2024 N N . VAL A 1 251 ? 19.352 1.161 0.569 1.00 80.19 251 VAL A N 1
ATOM 2025 C CA . VAL A 1 251 ? 19.364 0.056 -0.396 1.00 80.19 251 VAL A CA 1
ATOM 2026 C C . VAL A 1 251 ? 17.943 -0.121 -0.912 1.00 80.19 251 VAL A C 1
ATOM 2028 O O . VAL A 1 251 ? 17.052 -0.437 -0.123 1.00 80.19 251 VAL A O 1
ATOM 2031 N N . SER A 1 252 ? 17.751 0.028 -2.221 1.00 82.38 252 SER A N 1
ATOM 2032 C CA . SER A 1 252 ? 16.477 -0.258 -2.883 1.00 82.38 252 SER A CA 1
ATOM 2033 C C . SER A 1 252 ? 16.490 -1.658 -3.498 1.00 82.38 252 SER A C 1
ATOM 2035 O O . SER A 1 252 ? 17.470 -2.046 -4.134 1.00 82.38 252 SER A O 1
ATOM 2037 N N . ASP A 1 253 ? 15.413 -2.418 -3.284 1.00 83.44 253 ASP A N 1
ATOM 2038 C CA . ASP A 1 253 ? 15.168 -3.703 -3.959 1.00 83.44 253 ASP A CA 1
ATOM 2039 C C . ASP A 1 253 ? 14.285 -3.536 -5.215 1.00 83.44 253 ASP A C 1
ATOM 2041 O O . ASP A 1 253 ? 14.120 -4.486 -5.983 1.00 83.44 253 ASP A O 1
ATOM 2045 N N . THR A 1 254 ? 13.735 -2.335 -5.440 1.00 78.00 254 THR A N 1
ATOM 2046 C CA . THR A 1 254 ? 12.878 -1.990 -6.585 1.00 78.00 254 THR A CA 1
ATOM 2047 C C . THR A 1 254 ? 13.605 -1.135 -7.621 1.00 78.00 254 THR A C 1
ATOM 2049 O O . THR A 1 254 ? 13.426 -1.333 -8.820 1.00 78.00 254 THR A O 1
ATOM 2052 N N . GLU A 1 255 ? 14.487 -0.232 -7.204 1.00 77.31 255 GLU A N 1
ATOM 2053 C CA . GLU A 1 255 ? 15.254 0.635 -8.102 1.00 77.31 255 GLU A CA 1
ATOM 2054 C C . GLU A 1 255 ? 16.600 0.009 -8.487 1.00 77.31 255 GLU A C 1
ATOM 2056 O O . GLU A 1 255 ? 17.202 -0.765 -7.742 1.00 77.31 255 GLU A O 1
ATOM 2061 N N . SER A 1 256 ? 17.118 0.366 -9.666 1.00 62.09 256 SER A N 1
ATOM 2062 C CA . SER A 1 256 ? 18.455 -0.065 -10.081 1.00 62.09 256 SER A CA 1
ATOM 2063 C C . SER A 1 256 ? 19.547 0.818 -9.453 1.00 62.09 256 SER A C 1
ATOM 2065 O O . SER A 1 256 ? 19.356 2.024 -9.323 1.00 62.09 256 SER A O 1
ATOM 2067 N N . PRO A 1 257 ? 20.754 0.290 -9.170 1.00 54.44 257 PRO A N 1
ATOM 2068 C CA . PRO A 1 257 ? 21.859 1.082 -8.609 1.00 54.44 257 PRO A CA 1
ATOM 2069 C C . PRO A 1 257 ? 22.291 2.284 -9.468 1.00 54.44 257 PRO A C 1
ATOM 2071 O O . PRO A 1 257 ? 22.895 3.219 -8.960 1.00 54.44 257 PRO A O 1
ATOM 2074 N N . LYS A 1 258 ? 22.005 2.258 -10.778 1.00 49.06 258 LYS A N 1
ATOM 2075 C CA . LYS A 1 258 ? 22.324 3.337 -11.732 1.00 49.06 258 LYS A CA 1
ATOM 2076 C C . LYS A 1 258 ? 21.260 4.443 -11.803 1.00 49.06 258 LYS A C 1
ATOM 2078 O O . LYS A 1 258 ? 21.457 5.398 -12.541 1.00 49.06 258 LYS A O 1
ATOM 2083 N N . SER A 1 259 ? 20.138 4.292 -11.097 1.00 46.69 259 SER A N 1
ATOM 2084 C CA . SER A 1 259 ? 18.992 5.210 -11.109 1.00 46.69 259 SER A CA 1
ATOM 2085 C C . SER A 1 259 ? 18.725 5.792 -9.718 1.00 46.69 259 SER A C 1
ATOM 2087 O O . SER A 1 259 ? 17.577 5.907 -9.317 1.00 46.69 259 SER A O 1
ATOM 2089 N N . GLN A 1 260 ? 19.771 6.052 -8.931 1.00 50.56 260 GLN A N 1
ATOM 2090 C CA . GLN A 1 260 ? 19.633 6.743 -7.649 1.00 50.56 260 GLN A CA 1
ATOM 2091 C C . GLN A 1 260 ? 20.012 8.215 -7.862 1.00 50.56 260 GLN A C 1
ATOM 2093 O O . GLN A 1 260 ? 21.152 8.464 -8.262 1.00 50.56 260 GLN A O 1
ATOM 2098 N N . PRO A 1 261 ? 19.100 9.182 -7.650 1.00 43.72 261 PRO A N 1
ATOM 2099 C CA . PRO A 1 261 ? 19.416 10.595 -7.816 1.00 43.72 261 PRO A CA 1
ATOM 2100 C C . PRO A 1 261 ? 20.529 11.034 -6.860 1.00 43.72 261 PRO A C 1
ATOM 2102 O O . PRO A 1 261 ? 20.620 10.585 -5.712 1.00 43.72 261 PRO A O 1
ATOM 2105 N N . HIS A 1 262 ? 21.389 11.923 -7.357 1.00 41.09 262 HIS A N 1
ATOM 2106 C CA . HIS A 1 262 ? 22.362 12.624 -6.531 1.00 41.09 262 HIS A CA 1
ATOM 2107 C C . HIS A 1 262 ? 21.639 13.609 -5.603 1.00 41.09 262 HIS A C 1
ATOM 2109 O O . HIS A 1 262 ? 20.558 14.106 -5.903 1.00 41.09 262 HIS A O 1
ATOM 2115 N N . ARG A 1 263 ? 22.276 13.886 -4.464 1.00 39.22 263 ARG A N 1
ATOM 2116 C CA . ARG A 1 263 ? 21.766 14.632 -3.301 1.00 39.22 263 ARG A CA 1
ATOM 2117 C C . ARG A 1 263 ? 21.161 16.020 -3.592 1.00 39.22 263 ARG A C 1
ATOM 2119 O O . ARG A 1 263 ? 20.529 16.573 -2.703 1.00 39.22 263 ARG A O 1
ATOM 2126 N N . ASP A 1 264 ? 21.352 16.551 -4.795 1.00 34.28 264 ASP A N 1
ATOM 2127 C CA . ASP A 1 264 ? 20.954 17.902 -5.196 1.00 34.28 264 ASP A CA 1
ATOM 2128 C C . ASP A 1 264 ? 19.590 17.955 -5.926 1.00 34.28 264 ASP A C 1
ATOM 2130 O O . ASP A 1 264 ? 19.171 19.027 -6.352 1.00 34.28 264 ASP A O 1
ATOM 2134 N N . GLU A 1 265 ? 18.880 16.824 -6.053 1.00 39.22 265 GLU A N 1
ATOM 2135 C CA . GLU A 1 265 ? 17.539 16.733 -6.676 1.00 39.22 265 GLU A CA 1
ATOM 2136 C C . GLU A 1 265 ? 16.407 16.370 -5.682 1.00 39.22 265 GLU A C 1
ATOM 2138 O O . GLU A 1 265 ? 15.322 15.953 -6.097 1.00 39.22 265 GLU A O 1
ATOM 2143 N N . LEU A 1 266 ? 16.649 16.505 -4.369 1.00 38.91 266 LEU A N 1
ATOM 2144 C CA . LEU A 1 266 ? 15.672 16.256 -3.293 1.00 38.91 266 LEU A CA 1
ATOM 2145 C C . LEU A 1 266 ? 15.129 17.546 -2.673 1.00 38.91 266 LEU A C 1
ATOM 2147 O O . LEU A 1 266 ? 15.950 18.423 -2.324 1.00 38.91 266 LEU A O 1
#

Foldseek 3Di:
DDPPPDPDPPDDDPQQAADALPFPAEEEEDAPVPVVLVVVVVVQSSVVSHDHDYQHFFQLVPDDPVNLVVVVADAAPPDADPQQRHGFRSLLVRQVVSVLVVLVVCLVVVGFKYKYAYRFKDFDPVLSVLVSLQVVQCVVVVPDAFKEALDWAAPCVVDDWAADPSGPQKTDHAQTADCRMMMGGSVNSVLLVVQVCRNHPDGPSQSLNLLCPRRPDPVSNVSGPHSNHGYMYGVPRGMDGNDDQPDVPDDDSRDDPVRGDDPPPD

Radius of gyration: 18.71 Å; Cα contacts (8 Å, |Δi|>4): 434; chains: 1; bounding box: 47×40×60 Å

Secondary structure (DSSP, 8-state):
-PPP-PPPTT---PPPPPB-TT-SEEEEEEETT-HHHHHHHHHHHHHTTB-PEEEEE--GGG--HHHHHHTT--BPTT---TTT-----HHHHHHHHHHHHHHHHHHHHT-SEEEEE-SSEEEPTTHHHHHHHHHHHHHHTT---SEEEEEEEES-TTSPPEEPTT-TTEEE--SEEEEEEEEEEHHHHHHHHHT-GGGGB--HHHHHHHHTT--S-HHHHHT-S-----EEEESS-SEEESS-TTSTT---SSS-TT-PPPTT--

Sequence (266 aa):
KLPPAEPSPHVWVPPKVLDKMGFDEVFLINLLRRSDRRSRMLRTLQELGISPKLVEAVDGLALNSSQVEALGVRMLPGYRDPFHGRPLTPGEVGCFLSHFRVWQEIAARGLGRSLVFEDDLRFEVFFRSRLTELMEQLEEAGLDWDLIYLGRKRLEPERSERGVPGVRHLLRPGYSYWSLGYALSLRGARKLLAAEPLGKMIPVDEFLPLMFDRHPSPEYSSHFSRRDLEAFSAEPLLLFPTHYTGDPGYVSDTESPKSQPHRDEL

pLDDT: mean 90.53, std 12.9, range [34.28, 98.88]

Mean predicted aligned error: 5.9 Å